Protein AF-0000000085229967 (afdb_homodimer)

Radius of gyration: 23.78 Å; Cα contacts (8 Å, |Δi|>4): 585; chains: 2; bounding box: 69×71×36 Å

Foldseek 3Di:
DDKAKEWDAAPVHRPFIKIKIWDDDPFCLQWIKIWMDSLPWIKIWIDHNVNLVVLCVVLVHDSVVLSVVVCCQRHDYQVVLPPPPPPDLWSWDKHWHADPVRQKIWMWIAGPNDTGTSDMTGIDTDPCGPVVSVVSVVVVVVVVVVVVVVVVVVVVVVVVVVVVVVVVVVD/DDKAKEWDAAPVHRPFIKIKIWDDDPFCLQWIKIWIDSLPWIKIWIDHNVNLVVLCVVLVHDSVVLSVVVCCQRHDYQVVLPPPPPPDLWSWDKHWHADPVRQKIWIWIATPNDTGTSDMTGIDTDPCGPVVSVVSVVVVVVVVVVVVVVVVVVVVVVVVVVVVVVVVVVD

Secondary structure (DSSP, 8-state):
-EEEEEEEEETTEEEEEEEEEEEESS-GGGEEEEEEE-SS-EEEEEEEHHHHHHHHHHHT--HHHHHHHHHHHHHS-HHHHHH-----S---EEEEEE-TTS-EEEEEEEETTEEEEEEEEEEEE-S-HHHHHHHHHHHHHHHHHHHHHHHHHHHHHHHHHHHHHHHHHH-/-EEEEEEEEETTEEEEEEEEEEEESS-GGGEEEEEEE-SS-EEEEEEEHHHHHHHHHHHT--HHHHHHHHHHHHHS-HHHHHH-----S---EEEEEE-TTS-EEEEEEEETTEEEEEEEEEEEE-S-HHHHHHHHHHHHHHHHHHHHHHHHHHHHHHHHHHHHHHHHHH-

pLDDT: mean 87.62, std 11.85, range [41.28, 97.62]

Solvent-accessible surface area (backbone atoms only — not comparable to full-atom values): 18176 Å² total; per-residue (Å²): 118,59,65,43,77,33,58,46,60,30,74,75,43,69,88,47,66,30,38,38,32,37,36,27,74,87,43,63,54,71,14,33,36,40,37,40,30,62,58,72,51,27,31,33,30,68,44,49,31,67,55,46,48,50,49,20,55,74,71,71,45,54,60,69,59,45,38,51,51,46,47,55,60,64,64,45,38,58,64,60,62,66,61,54,62,75,74,57,90,72,63,67,43,70,46,32,39,53,43,94,84,57,38,40,40,33,39,30,40,32,48,88,93,38,76,42,84,67,50,72,39,59,32,40,75,42,95,49,28,56,58,53,51,42,50,52,46,50,49,36,46,50,49,31,52,52,38,50,51,50,36,51,52,45,50,50,50,41,51,50,52,50,50,50,48,52,51,59,70,75,102,120,55,69,43,77,32,59,44,61,30,74,74,44,69,88,48,66,30,36,37,33,38,36,26,74,86,44,65,54,70,13,34,35,40,36,40,30,61,59,73,53,27,30,34,30,65,44,49,32,66,54,46,52,51,49,22,54,74,72,72,48,55,60,69,59,44,38,52,51,47,47,55,58,65,64,45,38,58,65,60,63,66,60,56,63,75,74,56,91,73,64,67,44,69,47,33,40,52,42,94,84,57,39,42,40,34,39,29,40,31,47,92,93,40,78,39,84,68,49,73,40,59,32,40,75,42,94,50,27,56,58,52,52,43,50,52,46,50,49,36,48,52,50,31,51,53,38,50,52,52,38,50,51,46,51,49,50,41,52,50,50,51,50,50,49,52,52,60,70,75,101

Structure (mmCIF, N/CA/C/O backbone):
data_AF-0000000085229967-model_v1
#
loop_
_entity.id
_entity.type
_entity.pdbx_description
1 polymer 'XRCC4 N-terminal domain-containing protein'
#
loop_
_atom_site.group_PDB
_atom_site.id
_atom_site.type_symbol
_atom_site.label_atom_id
_atom_site.label_alt_id
_atom_site.label_comp_id
_atom_site.label_asym_id
_atom_site.label_entity_id
_atom_site.label_seq_id
_atom_site.pdbx_PDB_ins_code
_atom_site.Cartn_x
_atom_site.Cartn_y
_atom_site.Cartn_z
_atom_site.occupancy
_atom_site.B_iso_or_equiv
_atom_site.auth_seq_id
_atom_site.auth_comp_id
_atom_site.auth_asym_id
_atom_site.auth_atom_id
_atom_site.pdbx_PDB_model_num
ATOM 1 N N . MET A 1 1 ? 1.842 6.887 17.156 1 50.72 1 MET A N 1
ATOM 2 C CA . MET A 1 1 ? 2.623 7.477 16.078 1 50.72 1 MET A CA 1
ATOM 3 C C . MET A 1 1 ? 1.947 7.246 14.734 1 50.72 1 MET A C 1
ATOM 5 O O . MET A 1 1 ? 1.63 6.109 14.375 1 50.72 1 MET A O 1
ATOM 9 N N . ASN A 1 2 ? 1.258 8.414 14.266 1 64.75 2 ASN A N 1
ATOM 10 C CA . ASN A 1 2 ? 0.534 8.359 13 1 64.75 2 ASN A CA 1
ATOM 11 C C . ASN A 1 2 ? 1.466 8.57 11.812 1 64.75 2 ASN A C 1
ATOM 13 O O . ASN A 1 2 ? 2.275 9.5 11.812 1 64.75 2 ASN A O 1
ATOM 17 N N . GLY A 1 3 ? 1.974 7.465 11.125 1 80.44 3 GLY A N 1
ATOM 18 C CA . GLY A 1 3 ? 2.863 7.609 9.977 1 80.44 3 GLY A CA 1
ATOM 19 C C . GLY A 1 3 ? 2.176 7.352 8.648 1 80.44 3 GLY A C 1
ATOM 20 O O . GLY A 1 3 ? 1.238 6.555 8.578 1 80.44 3 GLY A O 1
ATOM 21 N N . THR A 1 4 ? 2.365 8.328 7.746 1 88.44 4 THR A N 1
ATOM 22 C CA . THR A 1 4 ? 1.835 8.148 6.398 1 88.44 4 THR A CA 1
ATOM 23 C C . THR A 1 4 ? 2.965 7.926 5.398 1 88.44 4 THR A C 1
ATOM 25 O O . THR A 1 4 ? 4.066 8.453 5.566 1 88.44 4 THR A O 1
ATOM 28 N N . VAL A 1 5 ? 2.666 7.086 4.52 1 93.25 5 VAL A N 1
ATOM 29 C CA . VAL A 1 5 ? 3.607 6.848 3.43 1 93.25 5 VAL A CA 1
ATOM 30 C C . VAL A 1 5 ? 2.992 7.301 2.107 1 93.25 5 VAL A C 1
ATOM 32 O O . VAL A 1 5 ? 1.854 6.945 1.792 1 93.25 5 VAL A O 1
ATOM 35 N N . CYS A 1 6 ? 3.754 8.133 1.39 1 93.44 6 CYS A N 1
ATOM 36 C CA . CYS A 1 6 ? 3.256 8.617 0.105 1 93.44 6 CYS A CA 1
ATOM 37 C C . CYS A 1 6 ? 4.355 8.586 -0.951 1 93.44 6 CYS A C 1
ATOM 39 O O . CYS A 1 6 ? 5.539 8.688 -0.624 1 93.44 6 CYS A O 1
ATOM 41 N N . GLN A 1 7 ? 3.902 8.391 -2.145 1 93.44 7 GLN A N 1
ATOM 42 C CA . GLN A 1 7 ? 4.84 8.492 -3.256 1 93.44 7 GLN A CA 1
ATOM 43 C C . GLN A 1 7 ? 4.992 9.945 -3.713 1 93.44 7 GLN A C 1
ATOM 45 O O . GLN A 1 7 ? 4.004 10.672 -3.812 1 93.44 7 GLN A O 1
ATOM 50 N N . ILE A 1 8 ? 6.172 10.344 -3.904 1 93.06 8 ILE A N 1
ATOM 51 C CA . ILE A 1 8 ? 6.395 11.711 -4.348 1 93.06 8 ILE A CA 1
ATOM 52 C C . ILE A 1 8 ? 7.344 11.727 -5.539 1 93.06 8 ILE A C 1
ATOM 54 O O . ILE A 1 8 ? 8.047 10.742 -5.789 1 93.06 8 ILE A O 1
ATOM 58 N N . THR A 1 9 ? 7.305 12.781 -6.262 1 92.62 9 THR A N 1
ATOM 59 C CA . THR A 1 9 ? 8.227 13.016 -7.371 1 92.62 9 THR A CA 1
ATOM 60 C C . THR A 1 9 ? 9.117 14.219 -7.086 1 92.62 9 THR A C 1
ATOM 62 O O . THR A 1 9 ? 8.625 15.281 -6.707 1 92.62 9 THR A O 1
ATOM 65 N N . LEU A 1 10 ? 10.398 13.906 -7.23 1 93.94 10 LEU A N 1
ATOM 66 C CA . LEU A 1 10 ? 11.344 14.992 -7.008 1 93.94 10 LEU A CA 1
ATOM 67 C C . LEU A 1 10 ? 11.578 15.781 -8.289 1 93.94 10 LEU A C 1
ATOM 69 O O . LEU A 1 10 ? 11.695 15.203 -9.375 1 93.94 10 LEU A O 1
ATOM 73 N N . THR A 1 11 ? 11.672 17.078 -8.195 1 91.38 11 THR A N 1
ATOM 74 C CA . THR A 1 11 ? 11.961 17.922 -9.344 1 91.38 11 THR A CA 1
ATOM 75 C C . THR A 1 11 ? 13.359 17.641 -9.891 1 91.38 11 THR A C 1
ATOM 77 O O . THR A 1 11 ? 13.602 17.781 -11.094 1 91.38 11 THR A O 1
ATOM 80 N N . THR A 1 12 ? 14.266 17.234 -9.055 1 90 12 THR A N 1
ATOM 81 C CA . THR A 1 12 ? 15.656 16.984 -9.422 1 90 12 THR A CA 1
ATOM 82 C C . THR A 1 12 ? 15.797 15.617 -10.094 1 90 12 THR A C 1
ATOM 84 O O . THR A 1 12 ? 16.781 15.367 -10.797 1 90 12 THR A O 1
ATOM 87 N N . ASP A 1 13 ? 14.883 14.711 -9.875 1 90.88 13 ASP A N 1
ATOM 88 C CA . ASP A 1 13 ? 14.914 13.359 -10.43 1 90.88 13 ASP A CA 1
ATOM 89 C C . ASP A 1 13 ? 13.508 12.859 -10.742 1 90.88 13 ASP A C 1
ATOM 91 O O . ASP A 1 13 ? 13.016 11.93 -10.094 1 90.88 13 ASP A O 1
ATOM 95 N N . PRO A 1 14 ? 12.891 13.406 -11.742 1 89.69 14 PRO A N 1
ATOM 96 C CA . PRO A 1 14 ? 11.5 13.078 -12.039 1 89.69 14 PRO A CA 1
ATOM 97 C C . PRO A 1 14 ? 11.32 11.648 -12.539 1 89.69 14 PRO A C 1
ATOM 99 O O . PRO A 1 14 ? 10.203 11.125 -12.531 1 89.69 14 PRO A O 1
ATOM 102 N N . GLY A 1 15 ? 12.328 10.992 -12.883 1 88.94 15 GLY A N 1
ATOM 103 C CA . GLY A 1 15 ? 12.234 9.656 -13.461 1 88.94 15 GLY A CA 1
ATOM 104 C C . GLY A 1 15 ? 12.203 8.562 -12.414 1 88.94 15 GLY A C 1
ATOM 105 O O . GLY A 1 15 ? 11.891 7.41 -12.719 1 88.94 15 GLY A O 1
ATOM 106 N N . THR A 1 16 ? 12.562 8.938 -11.227 1 91.88 16 THR A N 1
ATOM 107 C CA . THR A 1 16 ? 12.641 7.945 -10.156 1 91.88 16 THR A CA 1
ATOM 108 C C . THR A 1 16 ? 11.602 8.234 -9.078 1 91.88 16 THR A C 1
ATOM 110 O O . THR A 1 16 ? 11.594 9.32 -8.492 1 91.88 16 THR A O 1
ATOM 113 N N . PRO A 1 17 ? 10.688 7.293 -8.883 1 93.56 17 PRO A N 1
ATOM 114 C CA . PRO A 1 17 ? 9.734 7.504 -7.785 1 93.56 17 PRO A CA 1
ATOM 115 C C . PRO A 1 17 ? 10.406 7.438 -6.41 1 93.56 17 PRO A C 1
ATOM 117 O O . PRO A 1 17 ? 11.273 6.598 -6.184 1 93.56 17 PRO A O 1
ATOM 120 N N . TYR A 1 18 ? 10.039 8.383 -5.625 1 94.81 18 TYR A N 1
ATOM 121 C CA . TYR A 1 18 ? 10.461 8.375 -4.23 1 94.81 18 TYR A CA 1
ATOM 122 C C . TYR A 1 18 ? 9.273 8.141 -3.303 1 94.81 18 TYR A C 1
ATOM 124 O O . TYR A 1 18 ? 8.133 8.422 -3.666 1 94.81 18 TYR A O 1
ATOM 132 N N . TYR A 1 19 ? 9.648 7.617 -2.172 1 95.25 19 TYR A N 1
ATOM 1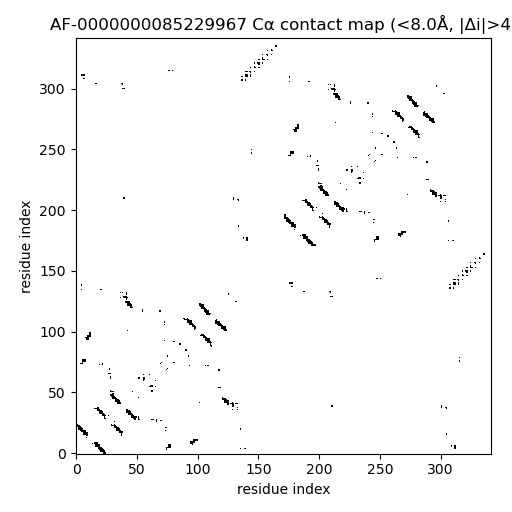33 C CA . TYR A 1 19 ? 8.625 7.348 -1.168 1 95.25 19 TYR A CA 1
ATOM 134 C C . TYR A 1 19 ? 8.953 8.055 0.144 1 95.25 19 TYR A C 1
ATOM 136 O O . TYR A 1 19 ? 10.055 7.906 0.677 1 95.25 19 TYR A O 1
ATOM 144 N N . LEU A 1 20 ? 7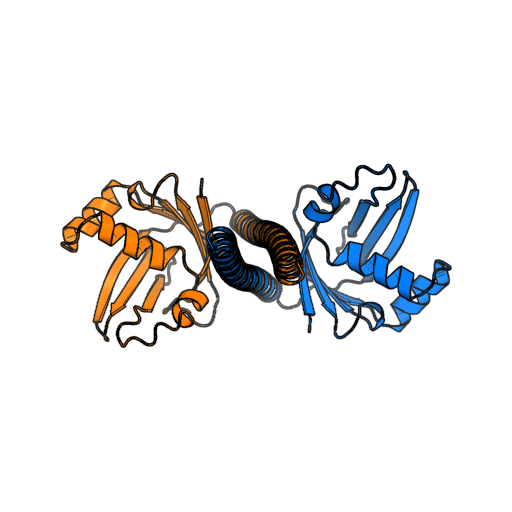.961 8.766 0.591 1 95.94 20 LEU A N 1
ATOM 145 C CA . LEU A 1 20 ? 8.148 9.602 1.772 1 95.94 20 LEU A CA 1
ATOM 146 C C . LEU A 1 20 ? 7.25 9.133 2.914 1 95.94 20 LEU A C 1
ATOM 148 O O . LEU A 1 20 ? 6.047 8.938 2.725 1 95.94 20 LEU A O 1
ATOM 152 N N . ARG A 1 21 ? 7.883 8.883 4 1 95.5 21 ARG A N 1
ATOM 153 C CA . ARG A 1 21 ? 7.145 8.586 5.223 1 95.5 21 ARG A CA 1
ATOM 154 C C . ARG A 1 21 ? 7.277 9.727 6.23 1 95.5 21 ARG A C 1
ATOM 156 O O . ARG A 1 21 ? 8.383 10.203 6.492 1 95.5 21 ARG A O 1
ATOM 163 N N . VAL A 1 22 ? 6.164 10.141 6.723 1 95.31 22 VAL A N 1
ATOM 164 C CA . VAL A 1 22 ? 6.156 11.203 7.723 1 95.31 22 VAL A CA 1
ATOM 165 C C . VAL A 1 22 ? 5.527 10.688 9.016 1 95.31 22 VAL A C 1
ATOM 167 O O . VAL A 1 22 ? 4.434 10.117 9 1 95.31 22 VAL A O 1
ATOM 170 N N . ASP A 1 23 ? 6.289 10.828 10.086 1 94.5 23 ASP A N 1
ATOM 171 C CA . ASP A 1 23 ? 5.809 10.43 11.406 1 94.5 23 ASP A CA 1
ATOM 172 C C . ASP A 1 23 ? 5.723 11.625 12.344 1 94.5 23 ASP A C 1
ATOM 174 O O . ASP A 1 23 ? 6.652 12.43 12.422 1 94.5 23 ASP A O 1
ATOM 178 N N . TRP A 1 24 ? 4.516 11.727 12.977 1 92.44 24 TRP A N 1
ATOM 179 C CA . TRP A 1 24 ? 4.336 12.773 13.977 1 92.44 24 TRP A CA 1
ATOM 180 C C . TRP A 1 24 ? 3.432 12.305 15.102 1 92.44 24 TRP A C 1
ATOM 182 O O . TRP A 1 24 ? 2.648 11.367 14.93 1 92.44 24 TRP A O 1
ATOM 192 N N . ALA A 1 25 ? 3.645 12.773 16.281 1 84.62 25 ALA A N 1
ATOM 193 C CA . ALA A 1 25 ? 2.861 12.336 17.438 1 84.62 25 ALA A CA 1
ATOM 194 C C . ALA A 1 25 ? 1.495 13.016 17.453 1 84.62 25 ALA A C 1
ATOM 196 O O . ALA A 1 25 ? 0.466 12.359 17.281 1 84.62 25 ALA A O 1
ATOM 197 N N . ALA A 1 26 ? 1.442 14.266 17.641 1 81.88 26 ALA A N 1
ATOM 198 C CA . ALA A 1 26 ? 0.174 14.984 17.734 1 81.88 26 ALA A CA 1
ATOM 199 C C . ALA A 1 26 ? -0.093 15.789 16.469 1 81.88 26 ALA A C 1
ATOM 201 O O . ALA A 1 26 ? -1.078 15.547 15.773 1 81.88 26 ALA A O 1
ATOM 202 N N . ASP A 1 27 ? 0.781 16.672 16.219 1 87.69 27 ASP A N 1
ATOM 203 C CA . ASP A 1 27 ? 0.725 17.453 14.977 1 87.69 27 ASP A CA 1
ATOM 204 C C . ASP A 1 27 ? 2.127 17.734 14.445 1 87.69 27 ASP A C 1
ATOM 206 O O . ASP A 1 27 ? 3.115 17.578 15.164 1 87.69 27 ASP A O 1
ATOM 210 N N . LEU A 1 28 ? 2.217 18.156 13.266 1 90.88 28 LEU A N 1
ATOM 211 C CA . LEU A 1 28 ? 3.498 18.422 12.617 1 90.88 28 LEU A CA 1
ATOM 212 C C . LEU A 1 28 ? 4.211 19.594 13.297 1 90.88 28 LEU A C 1
ATOM 214 O O . LEU A 1 28 ? 5.434 19.719 13.195 1 90.88 28 LEU A O 1
ATOM 218 N N . GLY A 1 29 ? 3.432 20.406 13.93 1 91.38 29 GLY A N 1
ATOM 219 C CA . GLY A 1 29 ? 4.008 21.562 14.609 1 91.38 29 GLY A CA 1
ATOM 220 C C . GLY A 1 29 ? 4.883 21.172 15.789 1 91.38 29 GLY A C 1
ATOM 221 O O . GLY A 1 29 ? 5.762 21.938 16.188 1 91.38 29 GLY A O 1
ATOM 222 N N . ALA A 1 30 ? 4.605 20.062 16.344 1 92.06 30 ALA A N 1
ATOM 223 C CA . ALA A 1 30 ? 5.375 19.578 17.484 1 92.06 30 ALA A CA 1
ATOM 224 C C . ALA A 1 30 ? 6.656 18.891 17.031 1 92.06 30 ALA A C 1
ATOM 226 O O . ALA A 1 30 ? 7.441 18.406 17.859 1 92.06 30 ALA A O 1
ATOM 227 N N . GLY A 1 31 ? 6.824 18.875 15.789 1 93.75 31 GLY A N 1
ATOM 228 C CA . GLY A 1 31 ? 7.965 18.172 15.227 1 93.75 31 GLY A CA 1
ATOM 229 C C . GLY A 1 31 ? 7.574 16.891 14.508 1 93.75 31 GLY A C 1
ATOM 230 O O . GLY A 1 31 ? 6.512 16.328 14.773 1 93.75 31 GLY A O 1
ATOM 231 N N . PHE A 1 32 ? 8.406 16.5 13.656 1 95.12 32 PHE A N 1
ATOM 232 C CA . PHE A 1 32 ? 8.117 15.289 12.898 1 95.12 32 PHE A CA 1
ATOM 233 C C . PHE A 1 32 ? 9.391 14.695 12.32 1 95.12 32 PHE A C 1
ATOM 235 O O . PHE A 1 32 ? 10.43 15.352 12.297 1 95.12 32 PHE A O 1
ATOM 242 N N . THR A 1 33 ? 9.297 13.469 12.008 1 95.38 33 THR A N 1
ATOM 243 C CA . THR A 1 33 ? 10.398 12.781 11.359 1 95.38 33 THR A CA 1
ATOM 244 C C . THR A 1 33 ? 10.016 12.367 9.938 1 95.38 33 THR A C 1
ATOM 246 O O . THR A 1 33 ? 8.844 12.109 9.656 1 95.38 33 THR A O 1
ATOM 249 N N . LEU A 1 34 ? 11.023 12.391 9.109 1 95.69 34 LEU A N 1
ATOM 250 C CA . LEU A 1 34 ? 10.828 12.023 7.711 1 95.69 34 LEU A CA 1
ATOM 251 C C . LEU A 1 34 ? 11.734 10.859 7.324 1 95.69 34 LEU A C 1
ATOM 253 O O . LEU A 1 34 ? 12.875 10.781 7.781 1 95.69 34 LEU A O 1
ATOM 257 N N . ALA A 1 35 ? 11.211 9.984 6.609 1 96.44 35 ALA A N 1
ATOM 258 C CA . ALA A 1 35 ? 11.992 8.938 5.945 1 96.44 35 ALA A CA 1
ATOM 259 C C . ALA A 1 35 ? 11.758 8.953 4.438 1 96.44 35 ALA A C 1
ATOM 261 O O . ALA A 1 35 ? 10.617 8.977 3.982 1 96.44 35 ALA A O 1
ATOM 262 N N . LEU A 1 36 ? 12.836 9.031 3.689 1 96.38 36 LEU A N 1
ATOM 263 C CA . LEU A 1 36 ? 12.781 9.07 2.232 1 96.38 36 LEU A CA 1
ATOM 264 C C . LEU A 1 36 ? 13.562 7.91 1.625 1 96.38 36 LEU A C 1
ATOM 266 O O . LEU A 1 36 ? 14.664 7.59 2.078 1 96.38 36 LEU A O 1
ATOM 270 N N . THR A 1 37 ? 12.93 7.254 0.678 1 95.56 37 THR A N 1
ATOM 271 C CA . THR A 1 37 ? 13.633 6.152 0.019 1 95.56 37 THR A CA 1
ATOM 272 C C . THR A 1 37 ? 13.312 6.129 -1.474 1 95.56 37 THR A C 1
ATOM 274 O O . THR A 1 37 ? 12.211 6.5 -1.885 1 95.56 37 THR A O 1
ATOM 277 N N . ASP A 1 38 ? 14.266 5.77 -2.266 1 93.31 38 ASP A N 1
ATOM 278 C CA . ASP A 1 38 ? 14.055 5.559 -3.693 1 93.31 38 ASP A CA 1
ATOM 279 C C . ASP A 1 38 ? 13.898 4.074 -4.012 1 93.31 38 ASP A C 1
ATOM 281 O O . ASP A 1 38 ? 13.875 3.684 -5.184 1 93.31 38 ASP A O 1
ATOM 285 N N . GLY A 1 39 ? 13.852 3.293 -3.006 1 89.62 39 GLY A N 1
ATOM 286 C CA . GLY A 1 39 ? 13.75 1.853 -3.18 1 89.62 39 GLY A CA 1
ATOM 287 C C . GLY A 1 39 ? 15.055 1.13 -2.906 1 89.62 39 GLY A C 1
ATOM 288 O O . GLY A 1 39 ? 15.062 -0.072 -2.631 1 89.62 39 GLY A O 1
ATOM 289 N N . SER A 1 40 ? 16.141 1.748 -3.059 1 89.5 40 SER A N 1
ATOM 290 C CA . SER A 1 40 ? 17.453 1.172 -2.84 1 89.5 40 SER A CA 1
ATOM 291 C C . SER A 1 40 ? 18.156 1.813 -1.643 1 89.5 40 SER A C 1
ATOM 293 O O . SER A 1 40 ? 18.688 1.113 -0.777 1 89.5 40 SER A O 1
ATOM 295 N N . SER A 1 41 ? 18.141 3.1 -1.662 1 93.56 41 SER A N 1
ATOM 296 C CA . SER A 1 41 ? 18.688 3.873 -0.559 1 93.56 41 SER A CA 1
ATOM 297 C C . SER A 1 41 ? 17.594 4.566 0.244 1 93.56 41 SER A C 1
ATOM 299 O O . SER A 1 41 ? 16.453 4.664 -0.211 1 93.56 41 SER A O 1
ATOM 301 N N . ALA A 1 42 ? 18 4.844 1.482 1 95.62 42 ALA A N 1
ATOM 302 C CA . ALA A 1 42 ? 17.031 5.512 2.35 1 95.62 42 ALA A CA 1
ATOM 303 C C . ALA A 1 42 ? 17.703 6.574 3.211 1 95.62 42 ALA A C 1
ATOM 305 O O . ALA A 1 42 ? 18.875 6.434 3.576 1 95.62 42 ALA A O 1
ATOM 306 N N . TRP A 1 43 ? 16.969 7.602 3.424 1 97.25 43 TRP A N 1
ATOM 307 C CA . TRP A 1 43 ? 17.453 8.719 4.23 1 97.25 43 TRP A CA 1
ATOM 308 C C . TRP A 1 43 ? 16.438 9.102 5.297 1 97.25 43 TRP A C 1
ATOM 310 O O . TRP A 1 43 ? 15.227 8.922 5.105 1 97.25 43 TRP A O 1
ATOM 320 N N . ILE A 1 44 ? 16.984 9.555 6.379 1 97.56 44 ILE A N 1
ATOM 321 C CA . ILE A 1 44 ? 16.094 9.938 7.477 1 97.56 44 ILE A CA 1
ATOM 322 C C . ILE A 1 44 ? 16.453 11.344 7.957 1 97.56 44 ILE A C 1
ATOM 324 O O . ILE A 1 44 ? 17.609 11.758 7.883 1 97.56 44 ILE A O 1
ATOM 328 N N . GLY A 1 45 ? 15.453 12.008 8.398 1 97.06 45 GLY A N 1
ATOM 329 C CA . GLY A 1 45 ? 15.625 13.336 8.961 1 97.06 45 GLY A CA 1
ATOM 330 C C . GLY A 1 45 ? 14.57 13.688 9.992 1 97.06 45 GLY A C 1
ATOM 331 O O . GLY A 1 45 ? 13.547 13.008 10.094 1 97.06 45 GLY A O 1
ATOM 332 N N . GLU A 1 46 ? 14.93 14.648 10.75 1 95.75 46 GLU A N 1
ATOM 333 C CA . GLU A 1 46 ? 14.016 15.094 11.789 1 95.75 46 GLU A CA 1
ATOM 334 C C . GLU A 1 46 ? 13.891 16.609 11.805 1 95.75 46 GLU A C 1
ATOM 336 O O . GLU A 1 46 ? 14.867 17.328 11.57 1 95.75 46 GLU A O 1
ATOM 341 N N . VAL A 1 47 ? 12.719 17.062 12.023 1 95.44 47 VAL A N 1
ATOM 342 C CA . VAL A 1 47 ? 12.43 18.484 12.18 1 95.44 47 VAL A CA 1
ATOM 343 C C . VAL A 1 47 ? 11.852 18.75 13.57 1 95.44 47 VAL A C 1
ATOM 345 O O . VAL A 1 47 ? 10.844 18.156 13.953 1 95.44 47 VAL A O 1
ATOM 348 N N . SER A 1 48 ? 12.477 19.625 14.25 1 94.5 48 SER A N 1
ATOM 349 C CA . SER A 1 48 ? 12.039 19.906 15.617 1 94.5 48 SER A CA 1
ATOM 350 C C . SER A 1 48 ? 10.93 20.953 15.633 1 94.5 48 SER A C 1
ATOM 352 O O . SER A 1 48 ? 10.719 21.656 14.641 1 94.5 48 SER A O 1
ATOM 354 N N . GLU A 1 49 ? 10.266 21.062 16.797 1 93.38 49 GLU A N 1
ATOM 355 C CA . GLU A 1 49 ? 9.242 22.078 16.984 1 93.38 49 GLU A CA 1
ATOM 356 C C . GLU A 1 49 ? 9.82 23.484 16.797 1 93.38 49 GLU A C 1
ATOM 358 O O . GLU A 1 49 ? 9.172 24.344 16.203 1 93.38 49 GLU A O 1
ATOM 363 N N . ASP A 1 50 ? 11.047 23.656 17.344 1 94.25 50 ASP A N 1
ATOM 364 C CA . ASP A 1 50 ? 11.703 24.953 17.234 1 94.25 50 ASP A CA 1
ATOM 365 C C . ASP A 1 50 ? 11.914 25.328 15.773 1 94.25 50 ASP A C 1
ATOM 367 O O . ASP A 1 50 ? 11.742 26.5 15.398 1 94.25 50 ASP A O 1
ATOM 371 N N . GLU A 1 51 ? 12.312 24.406 15.039 1 91.56 51 GLU A N 1
ATOM 372 C CA . GLU A 1 51 ? 12.539 24.656 13.617 1 91.56 51 GLU A CA 1
ATOM 373 C C . GLU A 1 51 ? 11.242 25.016 12.898 1 91.56 51 GLU A C 1
ATOM 375 O O . GLU A 1 51 ? 11.219 25.938 12.078 1 91.56 51 GLU A O 1
ATOM 380 N N . VAL A 1 52 ? 10.164 24.312 13.219 1 92.94 52 VAL A N 1
ATOM 381 C CA . VAL A 1 52 ? 8.867 24.594 12.625 1 92.94 52 VAL A CA 1
ATOM 382 C C . VAL A 1 52 ? 8.422 26 12.984 1 92.94 52 VAL A C 1
ATOM 384 O O . VAL A 1 52 ? 7.965 26.766 12.125 1 92.94 52 VAL A O 1
ATOM 387 N N . THR A 1 53 ? 8.602 26.391 14.227 1 91.56 53 THR A N 1
ATOM 388 C CA . THR A 1 53 ? 8.203 27.703 14.703 1 91.56 53 THR A CA 1
ATOM 389 C C . THR A 1 53 ? 9.031 28.797 14.039 1 91.56 53 THR A C 1
ATOM 391 O O . THR A 1 53 ? 8.492 29.828 13.641 1 91.56 53 THR A O 1
ATOM 394 N N . ARG A 1 54 ? 10.297 28.609 13.969 1 92.56 54 ARG A N 1
ATOM 395 C CA . ARG A 1 54 ? 11.195 29.578 13.344 1 92.56 54 ARG A CA 1
ATOM 396 C C . ARG A 1 54 ? 10.828 29.797 11.883 1 92.56 54 ARG A C 1
ATOM 398 O O . ARG A 1 54 ? 10.781 30.938 11.414 1 92.56 54 ARG A O 1
ATOM 405 N N . GLU A 1 55 ? 10.594 28.625 11.156 1 90.62 55 GLU A N 1
ATOM 406 C CA . GLU A 1 55 ? 10.242 28.734 9.742 1 90.62 55 GLU A CA 1
ATOM 407 C C . GLU A 1 55 ? 8.914 29.469 9.555 1 90.62 55 GLU A C 1
ATOM 409 O O . GLU A 1 55 ? 8.789 30.297 8.648 1 90.62 55 GLU A O 1
ATOM 414 N N . ALA A 1 56 ? 7.934 29.172 10.352 1 92.5 56 ALA A N 1
ATOM 415 C CA . ALA A 1 56 ? 6.656 29.875 10.305 1 92.5 56 ALA A CA 1
ATOM 416 C C . ALA A 1 56 ? 6.836 31.375 10.547 1 92.5 56 ALA A C 1
ATOM 418 O O . ALA A 1 56 ? 6.258 32.188 9.836 1 92.5 56 ALA A O 1
ATOM 419 N N . THR A 1 57 ? 7.625 31.766 11.555 1 93.19 57 THR A N 1
ATOM 420 C CA . THR A 1 57 ? 7.895 33.156 11.891 1 93.19 57 THR A CA 1
ATOM 421 C C . THR A 1 57 ? 8.602 33.875 10.742 1 93.19 57 THR A C 1
ATOM 423 O O . THR A 1 57 ? 8.25 35 10.391 1 93.19 57 THR A O 1
ATOM 426 N N . ASP A 1 58 ? 9.562 33.219 10.203 1 91.25 58 ASP A N 1
ATOM 427 C CA . ASP A 1 58 ? 10.328 33.812 9.086 1 91.25 58 ASP A CA 1
ATOM 428 C C . ASP A 1 58 ? 9.422 34.094 7.895 1 91.25 58 ASP A C 1
ATOM 430 O O . ASP A 1 58 ? 9.641 35.031 7.156 1 91.25 58 ASP A O 1
ATOM 434 N N . MET A 1 59 ? 8.398 33.25 7.668 1 89.44 59 MET A N 1
ATOM 435 C CA . MET A 1 59 ? 7.477 33.375 6.547 1 89.44 59 MET A CA 1
ATOM 436 C C . MET A 1 59 ? 6.379 34.406 6.867 1 89.44 59 MET A C 1
ATOM 438 O O . MET A 1 59 ? 5.656 34.844 5.973 1 89.44 59 MET A O 1
ATOM 442 N N . GLY A 1 60 ? 6.191 34.781 8.125 1 91.19 60 GLY A N 1
ATOM 443 C CA . GLY A 1 60 ? 5.207 35.75 8.555 1 91.19 60 GLY A CA 1
ATOM 444 C C . GLY A 1 60 ? 3.799 35.188 8.625 1 91.19 60 GLY A C 1
ATOM 445 O O . GLY A 1 60 ? 2.826 35.906 8.367 1 91.19 60 GLY A O 1
ATOM 446 N N . VAL A 1 61 ? 3.746 33.875 8.805 1 90.75 61 VAL A N 1
ATOM 447 C CA . VAL A 1 61 ? 2.436 33.25 8.898 1 90.75 61 VAL A CA 1
ATOM 448 C C . VAL A 1 61 ? 2.264 32.625 10.281 1 90.75 61 VAL A C 1
ATOM 450 O O . VAL A 1 61 ? 3.242 32.406 11.008 1 90.75 61 VAL A O 1
ATOM 453 N N . THR A 1 62 ? 0.934 32.406 10.586 1 93.25 62 THR A N 1
ATOM 454 C CA . THR A 1 62 ? 0.681 31.766 11.867 1 93.25 62 THR A CA 1
ATOM 455 C C . THR A 1 62 ? 1.153 30.312 11.852 1 93.25 62 THR A C 1
ATOM 457 O O . THR A 1 62 ? 1.167 29.672 10.797 1 93.25 62 THR A O 1
ATOM 460 N N . ARG A 1 63 ? 1.507 29.844 12.961 1 91.69 63 ARG A N 1
ATOM 461 C CA . ARG A 1 63 ? 1.941 28.453 13.094 1 91.69 63 ARG A CA 1
ATOM 462 C C . ARG A 1 63 ? 0.87 27.5 12.594 1 91.69 63 ARG A C 1
ATOM 464 O O . ARG A 1 63 ? 1.18 26.5 11.93 1 91.69 63 ARG A O 1
ATOM 471 N N . GLU A 1 64 ? -0.295 27.703 12.961 1 91.81 64 GLU A N 1
ATOM 472 C CA . GLU A 1 64 ? -1.414 26.859 12.578 1 91.81 64 GLU A CA 1
ATOM 473 C C . GLU A 1 64 ? -1.543 26.766 11.055 1 91.81 64 GLU A C 1
ATOM 475 O O . GLU A 1 64 ? -1.75 25.688 10.508 1 91.81 64 GLU A O 1
ATOM 480 N N . ARG A 1 65 ? -1.466 27.828 10.438 1 91.81 65 ARG A N 1
ATOM 481 C CA . ARG A 1 65 ? -1.558 27.891 8.984 1 91.81 65 ARG A CA 1
ATOM 482 C C . ARG A 1 65 ? -0.385 27.156 8.336 1 91.81 65 ARG A C 1
ATOM 484 O O . ARG A 1 65 ? -0.565 26.422 7.363 1 91.81 65 ARG A O 1
ATOM 491 N N . TYR A 1 66 ? 0.773 27.438 8.867 1 93.81 66 TYR A N 1
ATOM 492 C CA . TYR A 1 66 ? 1.978 26.781 8.352 1 93.81 66 TYR A CA 1
ATOM 493 C C . TYR A 1 66 ? 1.878 25.266 8.469 1 93.81 66 TYR A C 1
ATOM 495 O O . TYR A 1 66 ? 2.164 24.547 7.516 1 93.81 66 TYR A O 1
ATOM 503 N N . VAL A 1 67 ? 1.481 24.812 9.664 1 93.19 67 VAL A N 1
ATOM 504 C CA . VAL A 1 67 ? 1.332 23.391 9.914 1 93.19 67 VAL A CA 1
ATOM 505 C C . VAL A 1 67 ? 0.301 22.797 8.953 1 93.19 67 VAL A C 1
ATOM 507 O O . VAL A 1 67 ? 0.463 21.672 8.477 1 93.19 67 VAL A O 1
ATOM 510 N N . GLY A 1 68 ? -0.733 23.5 8.695 1 90 68 GLY A N 1
ATOM 511 C CA . GLY A 1 68 ? -1.711 23.078 7.707 1 90 68 GLY A CA 1
ATOM 512 C C . GLY A 1 68 ? -1.114 22.875 6.328 1 90 68 GLY A C 1
ATOM 513 O O . GLY A 1 68 ? -1.422 21.891 5.656 1 90 68 GLY A O 1
ATOM 514 N N . ASP A 1 69 ? -0.24 23.781 5.941 1 90 69 ASP A N 1
ATOM 515 C CA . ASP A 1 69 ? 0.441 23.672 4.656 1 90 69 ASP A CA 1
ATOM 516 C C . ASP A 1 69 ? 1.363 22.453 4.625 1 90 69 ASP A C 1
ATOM 518 O O . ASP A 1 69 ? 1.438 21.75 3.617 1 90 69 ASP A O 1
ATOM 522 N N . LEU A 1 70 ? 2.018 22.281 5.746 1 92.12 70 LEU A N 1
ATOM 523 C CA . LEU A 1 70 ? 2.924 21.141 5.848 1 92.12 70 LEU A CA 1
ATOM 524 C C . LEU A 1 70 ? 2.158 19.828 5.719 1 92.12 70 LEU A C 1
ATOM 526 O O . LEU A 1 70 ? 2.611 18.906 5.039 1 92.12 70 LEU A O 1
ATOM 530 N N . LEU A 1 71 ? 1.071 19.797 6.387 1 90.38 71 LEU A N 1
ATOM 531 C CA . LEU A 1 71 ? 0.242 18.594 6.348 1 90.38 71 LEU A CA 1
ATOM 532 C C . LEU A 1 71 ? -0.21 18.297 4.922 1 90.38 71 LEU A C 1
ATOM 534 O O . LEU A 1 71 ? -0.128 17.156 4.469 1 90.38 71 LEU A O 1
ATOM 538 N N . GLU A 1 72 ? -0.575 19.234 4.211 1 88.25 72 GLU A N 1
ATOM 539 C CA . GLU A 1 72 ? -1.031 19.062 2.836 1 88.25 72 GLU A CA 1
ATOM 540 C C . GLU A 1 72 ? 0.118 18.656 1.92 1 88.25 72 GLU A C 1
ATOM 542 O O . GLU A 1 72 ? -0.058 17.812 1.033 1 88.25 72 GLU A O 1
ATOM 547 N N . ALA A 1 73 ? 1.221 19.203 2.162 1 89.81 73 ALA A N 1
ATOM 548 C CA . ALA A 1 73 ? 2.377 18.984 1.299 1 89.81 73 ALA A CA 1
ATOM 549 C C . ALA A 1 73 ? 2.986 17.609 1.554 1 89.81 73 ALA A C 1
ATOM 551 O O . ALA A 1 73 ? 3.311 16.875 0.612 1 89.81 73 ALA A O 1
ATOM 552 N N . LEU A 1 74 ? 3.064 17.188 2.848 1 91.88 74 LEU A N 1
ATOM 553 C CA . LEU A 1 74 ? 3.91 16.062 3.209 1 91.88 74 LEU A CA 1
ATOM 554 C C . LEU A 1 74 ? 3.076 14.797 3.404 1 91.88 74 LEU A C 1
ATOM 556 O O . LEU A 1 74 ? 3.602 13.688 3.344 1 91.88 74 LEU A O 1
ATOM 560 N N . THR A 1 75 ? 1.817 14.891 3.596 1 88.5 75 THR A N 1
ATOM 561 C CA . THR A 1 75 ? 1.057 13.711 3.984 1 88.5 75 THR A CA 1
ATOM 562 C C . THR A 1 75 ? 0.034 13.344 2.912 1 88.5 75 THR A C 1
ATOM 564 O O . THR A 1 75 ? -0.562 12.266 2.953 1 88.5 75 THR A O 1
ATOM 567 N N . LYS A 1 76 ? -0.19 14.211 2.018 1 83.69 76 LYS A N 1
ATOM 568 C CA . LYS A 1 76 ? -1.161 13.906 0.971 1 83.69 76 LYS A CA 1
ATOM 569 C C . LYS A 1 76 ? -0.467 13.445 -0.307 1 83.69 76 LYS A C 1
ATOM 571 O O . LYS A 1 76 ? 0.596 13.961 -0.663 1 83.69 76 LYS A O 1
ATOM 576 N N . SER A 1 77 ? -1.041 12.461 -0.909 1 78.38 77 SER A N 1
ATOM 577 C CA . SER A 1 77 ? -0.476 11.93 -2.145 1 78.38 77 SER A CA 1
ATOM 578 C C . SER A 1 77 ? -0.591 12.938 -3.283 1 78.38 77 SER A C 1
ATOM 580 O O . SER A 1 77 ? -1.504 13.766 -3.297 1 78.38 77 SER A O 1
ATOM 582 N N . GLU A 1 78 ? 0.358 12.773 -4.211 1 71.94 78 GLU A N 1
ATOM 583 C CA . GLU A 1 78 ? 0.366 13.633 -5.391 1 71.94 78 GLU A CA 1
ATOM 584 C C . GLU A 1 78 ? -0.925 13.484 -6.191 1 71.94 78 GLU A C 1
ATOM 586 O O . GLU A 1 78 ? -1.438 14.469 -6.734 1 71.94 78 GLU A O 1
ATOM 591 N N . GLU A 1 79 ? -1.397 12.289 -6.234 1 68.69 79 GLU A N 1
ATOM 592 C CA . GLU A 1 79 ? -2.617 12 -6.98 1 68.69 79 GLU A CA 1
ATOM 593 C C . GLU A 1 79 ? -3.822 12.703 -6.363 1 68.69 79 GLU A C 1
ATOM 595 O O . GLU A 1 79 ? -4.68 13.227 -7.078 1 68.69 79 GLU A O 1
ATOM 600 N N . ARG A 1 80 ? -3.898 12.664 -5.125 1 66.94 80 ARG A N 1
ATOM 601 C CA . ARG A 1 80 ? -5 13.32 -4.426 1 66.94 80 ARG A CA 1
ATOM 602 C C . ARG A 1 80 ? -4.887 14.844 -4.539 1 66.94 80 ARG A C 1
ATOM 604 O O . ARG A 1 80 ? -5.902 15.539 -4.547 1 66.94 80 ARG A O 1
ATOM 611 N N . ARG A 1 81 ? -3.656 15.203 -4.648 1 62.56 81 ARG A N 1
ATOM 612 C CA . ARG A 1 81 ? -3.443 16.641 -4.781 1 62.56 81 ARG A CA 1
ATOM 613 C C . ARG A 1 81 ? -3.928 17.141 -6.137 1 62.56 81 ARG A C 1
ATOM 615 O O . ARG A 1 81 ? -4.453 18.25 -6.242 1 62.56 81 ARG A O 1
ATOM 622 N N . ARG A 1 82 ? -3.869 16.219 -7.258 1 61.97 82 ARG A N 1
ATOM 623 C CA . ARG A 1 82 ? -4.277 16.594 -8.609 1 61.97 82 ARG A CA 1
ATOM 624 C C . ARG A 1 82 ? -5.781 16.422 -8.797 1 61.97 82 ARG A C 1
ATOM 626 O O . ARG A 1 82 ? -6.414 17.156 -9.547 1 61.97 82 ARG A O 1
ATOM 633 N N . GLY A 1 83 ? -6.41 15.328 -8.445 1 55.91 83 GLY A N 1
ATOM 634 C CA . GLY A 1 83 ? -7.797 14.961 -8.68 1 55.91 83 GLY A CA 1
ATOM 635 C C . GLY A 1 83 ? -8.773 15.734 -7.809 1 55.91 83 GLY A C 1
ATOM 636 O O . GLY A 1 83 ? -9.984 15.617 -7.977 1 55.91 83 GLY A O 1
ATOM 637 N N . GLY A 1 84 ? -8.523 16.078 -6.684 1 50.16 84 GLY A N 1
ATOM 638 C CA . GLY A 1 84 ? -9.539 16.891 -6.059 1 50.16 84 GLY A CA 1
ATOM 639 C C . GLY A 1 84 ? -9.992 18.047 -6.93 1 50.16 84 GLY A C 1
ATOM 640 O O . GLY A 1 84 ? -9.188 18.891 -7.324 1 50.16 84 GLY A O 1
ATOM 641 N N . GLY A 1 85 ? -10.938 17.75 -7.867 1 42.19 85 GLY A N 1
ATOM 642 C CA . GLY A 1 85 ? -11.617 18.719 -8.703 1 42.19 85 GLY A CA 1
ATOM 643 C C . GLY A 1 85 ? -11.773 20.078 -8.031 1 42.19 85 GLY A C 1
ATOM 644 O O . GLY A 1 85 ? -12.695 20.828 -8.359 1 42.19 85 GLY A O 1
ATOM 645 N N . ARG A 1 86 ? -11.688 20.5 -6.844 1 42.69 86 ARG A N 1
ATOM 646 C CA . ARG A 1 86 ? -12.023 21.906 -6.992 1 42.69 86 ARG A CA 1
ATOM 647 C C . ARG A 1 86 ? -11.242 22.531 -8.141 1 42.69 86 ARG A C 1
ATOM 649 O O . ARG A 1 86 ? -10.008 22.516 -8.156 1 42.69 86 ARG A O 1
ATOM 656 N N . ARG A 1 87 ? -11.594 22.438 -9.516 1 41.28 87 ARG A N 1
ATOM 657 C CA . ARG A 1 87 ? -11.32 23.328 -10.641 1 41.28 87 ARG A CA 1
ATOM 658 C C . ARG A 1 87 ? -10.781 24.672 -10.148 1 41.28 87 ARG A C 1
ATOM 660 O O . ARG A 1 87 ? -10.719 25.641 -10.914 1 41.28 87 ARG A O 1
ATOM 667 N N . GLY A 1 88 ? -11.062 25.141 -8.969 1 43.09 88 GLY A N 1
ATOM 668 C CA . GLY A 1 88 ? -10.789 26.562 -9.008 1 43.09 88 GLY A CA 1
ATOM 669 C C . GLY A 1 88 ? -9.336 26.891 -9.289 1 43.09 88 GLY A C 1
ATOM 670 O O . GLY A 1 88 ? -8.469 26.031 -9.172 1 43.09 88 GLY A O 1
ATOM 671 N N . ASP A 1 89 ? -8.992 27.875 -10.117 1 48.88 89 ASP A N 1
ATOM 672 C CA . ASP A 1 89 ? -7.816 28.672 -10.484 1 48.88 89 ASP A CA 1
ATOM 673 C C . ASP A 1 89 ? -6.707 28.516 -9.445 1 48.88 89 ASP A C 1
ATOM 675 O O . ASP A 1 89 ? -5.566 28.922 -9.688 1 48.88 89 ASP A O 1
ATOM 679 N N . ASP A 1 90 ? -6.996 28.156 -8.148 1 52.97 90 ASP A N 1
ATOM 680 C CA . ASP A 1 90 ? -6.016 28.281 -7.078 1 52.97 90 ASP A CA 1
ATOM 681 C C . ASP A 1 90 ? -5.434 26.922 -6.703 1 52.97 90 ASP A C 1
ATOM 683 O O . ASP A 1 90 ? -5.234 26.625 -5.523 1 52.97 90 ASP A O 1
ATOM 687 N N . GLU A 1 91 ? -5.273 26 -7.543 1 57.34 91 GLU A N 1
ATOM 688 C CA . GLU A 1 91 ? -4.723 24.688 -7.215 1 57.34 91 GLU A CA 1
ATOM 689 C C . GLU A 1 91 ? -3.283 24.797 -6.727 1 57.34 91 GLU A C 1
ATOM 691 O O . GLU A 1 91 ? -2.408 25.266 -7.453 1 57.34 91 GLU A O 1
ATOM 696 N N . GLU A 1 92 ? -3.045 24.734 -5.445 1 64.38 92 GLU A N 1
ATOM 697 C CA . GLU A 1 92 ? -1.71 24.734 -4.852 1 64.38 92 GLU A CA 1
ATOM 698 C C . GLU A 1 92 ? -0.981 23.422 -5.137 1 64.38 92 GLU A C 1
ATOM 700 O O . GLU A 1 92 ? -1.544 22.344 -4.957 1 64.38 92 GLU A O 1
ATOM 705 N N . VAL A 1 93 ? 0.107 23.625 -5.984 1 81.06 93 VAL A N 1
ATOM 706 C CA . VAL A 1 93 ? 0.956 22.484 -6.328 1 81.06 93 VAL A CA 1
ATOM 707 C C . VAL A 1 93 ? 2.184 22.469 -5.418 1 81.06 93 VAL A C 1
ATOM 709 O O . VAL A 1 93 ? 2.75 23.516 -5.105 1 81.06 93 VAL A O 1
ATOM 712 N N . TYR A 1 94 ? 2.451 21.281 -4.852 1 88.06 94 TYR A N 1
ATOM 713 C CA . TYR A 1 94 ? 3.627 21.141 -4.004 1 88.06 94 TYR A CA 1
ATOM 714 C C . TYR A 1 94 ? 4.777 20.5 -4.77 1 88.06 94 TYR A C 1
ATOM 716 O O . TYR A 1 94 ? 4.559 19.594 -5.582 1 88.06 94 TYR A O 1
ATOM 724 N N . ALA A 1 95 ? 5.949 21.078 -4.578 1 91.31 95 ALA A N 1
ATOM 725 C CA . ALA A 1 95 ? 7.148 20.578 -5.242 1 91.31 95 ALA A CA 1
ATOM 726 C C . ALA A 1 95 ? 8.211 20.172 -4.227 1 91.31 95 ALA A C 1
ATOM 728 O O . ALA A 1 95 ? 8.375 20.828 -3.199 1 91.31 95 ALA A O 1
ATOM 729 N N . PHE A 1 96 ? 8.938 19.188 -4.582 1 95.06 96 PHE A N 1
ATOM 730 C CA . PHE A 1 96 ? 9.969 18.656 -3.699 1 95.06 96 PHE A CA 1
ATOM 731 C C . PHE A 1 96 ? 11.32 18.641 -4.395 1 95.06 96 PHE A C 1
ATOM 733 O O . PHE A 1 96 ? 11.414 18.328 -5.582 1 95.06 96 PHE A O 1
ATOM 740 N N . HIS A 1 97 ? 12.297 19.016 -3.621 1 95.06 97 HIS A N 1
ATOM 741 C CA . HIS A 1 97 ? 13.664 19.062 -4.133 1 95.06 97 HIS A CA 1
ATOM 742 C C . HIS A 1 97 ? 14.633 18.344 -3.203 1 95.06 97 HIS A C 1
ATOM 744 O O . HIS A 1 97 ? 14.539 18.484 -1.98 1 95.06 97 HIS A O 1
ATOM 750 N N . LEU A 1 98 ? 15.484 17.578 -3.814 1 95.56 98 LEU A N 1
ATOM 751 C CA . LEU A 1 98 ? 16.547 16.875 -3.086 1 95.56 98 LEU A CA 1
ATOM 752 C C . LEU A 1 98 ? 17.906 17.172 -3.705 1 95.56 98 LEU A C 1
ATOM 754 O O . LEU A 1 98 ? 18.078 17.062 -4.922 1 95.56 98 LEU A O 1
ATOM 758 N N . THR A 1 99 ? 18.797 17.562 -2.848 1 94.38 99 THR A N 1
ATOM 759 C CA . THR A 1 99 ? 20.141 17.875 -3.348 1 94.38 99 THR A CA 1
ATOM 760 C C . THR A 1 99 ? 20.812 16.625 -3.9 1 94.38 99 THR A C 1
ATOM 762 O O . THR A 1 99 ? 20.516 15.508 -3.469 1 94.38 99 THR A O 1
ATOM 765 N N . PRO A 1 100 ? 21.672 16.766 -4.832 1 90 100 PRO A N 1
ATOM 766 C CA . PRO A 1 100 ? 22.359 15.617 -5.43 1 90 100 PRO A CA 1
ATOM 767 C C . PRO A 1 100 ? 23.078 14.766 -4.395 1 90 100 PRO A C 1
ATOM 769 O O . PRO A 1 100 ? 23.266 13.555 -4.598 1 90 100 PRO A O 1
ATOM 772 N N . ASP A 1 101 ? 23.547 15.375 -3.324 1 91.19 101 ASP A N 1
ATOM 773 C CA . ASP A 1 101 ? 24.234 14.641 -2.27 1 91.19 101 ASP A CA 1
ATOM 774 C C . ASP A 1 101 ? 23.234 13.984 -1.317 1 91.19 101 ASP A C 1
ATOM 776 O O . ASP A 1 101 ? 23.625 13.266 -0.396 1 91.19 101 ASP A O 1
ATOM 780 N N . HIS A 1 102 ? 22 14.25 -1.533 1 90.19 102 HIS A N 1
ATOM 781 C CA . HIS A 1 102 ? 20.891 13.656 -0.794 1 90.19 102 HIS A CA 1
ATOM 782 C C . HIS A 1 102 ? 20.938 14.062 0.676 1 90.19 102 HIS A C 1
ATOM 784 O O . HIS A 1 102 ? 20.422 13.336 1.537 1 90.19 102 HIS A O 1
ATOM 790 N N . CYS A 1 103 ? 21.469 15.297 0.939 1 93.44 103 CYS A N 1
ATOM 791 C CA . CYS A 1 103 ? 21.609 15.727 2.328 1 93.44 103 CYS A CA 1
ATOM 792 C C . CYS A 1 103 ? 20.5 16.703 2.709 1 93.44 103 CYS A C 1
ATOM 794 O O . CYS A 1 103 ? 20.172 16.859 3.889 1 93.44 103 CYS A O 1
ATOM 796 N N . ARG A 1 104 ? 20.016 17.281 1.678 1 95.31 104 ARG A N 1
ATOM 797 C CA . ARG A 1 104 ? 19.016 18.297 1.965 1 95.31 104 ARG A CA 1
ATOM 798 C C . ARG A 1 104 ? 17.75 18.078 1.145 1 95.31 104 ARG A C 1
ATOM 800 O O . ARG A 1 104 ? 17.797 18.047 -0.087 1 95.31 104 ARG A O 1
ATOM 807 N N . PHE A 1 105 ? 16.656 17.938 1.849 1 96.94 105 PHE A N 1
ATOM 808 C CA . PHE A 1 105 ? 15.336 17.781 1.247 1 96.94 105 PHE A CA 1
ATOM 809 C C . PHE A 1 105 ? 14.484 19.031 1.479 1 96.94 105 PHE A C 1
ATOM 811 O O . PHE A 1 105 ? 14.266 19.438 2.623 1 96.94 105 PHE A O 1
ATOM 818 N N . SER A 1 106 ? 14.023 19.625 0.374 1 95.56 106 SER A N 1
ATOM 819 C CA . SER A 1 106 ? 13.227 20.844 0.499 1 95.56 106 SER A CA 1
ATOM 820 C C . SER A 1 106 ? 11.859 20.688 -0.157 1 95.56 106 SER A C 1
ATOM 822 O O . SER A 1 106 ? 11.703 19.906 -1.103 1 95.56 106 SER A O 1
ATOM 824 N N . TYR A 1 107 ? 10.914 21.359 0.352 1 94.38 107 TYR A N 1
ATOM 825 C CA . TYR A 1 107 ? 9.562 21.344 -0.184 1 94.38 107 TYR A CA 1
ATOM 826 C C . TYR A 1 107 ? 9.008 22.766 -0.316 1 94.38 107 TYR A C 1
ATOM 828 O O . TYR A 1 107 ? 9.312 23.625 0.507 1 94.38 107 TYR A O 1
ATOM 836 N N . GLN A 1 108 ? 8.289 22.969 -1.423 1 92 108 GLN A N 1
ATOM 837 C CA . GLN A 1 108 ? 7.75 24.297 -1.74 1 92 108 GLN A CA 1
ATOM 838 C C . GLN A 1 108 ? 6.316 24.188 -2.244 1 92 108 GLN A C 1
ATOM 840 O O . GLN A 1 108 ? 5.879 23.125 -2.688 1 92 108 GLN A O 1
ATOM 845 N N . LYS A 1 109 ? 5.688 25.234 -1.981 1 88.38 109 LYS A N 1
ATOM 846 C CA . LYS A 1 109 ? 4.324 25.391 -2.482 1 88.38 109 LYS A CA 1
ATOM 847 C C . LYS A 1 109 ? 4.277 26.359 -3.662 1 88.38 109 LYS A C 1
ATOM 849 O O . LYS A 1 109 ? 4.867 27.438 -3.609 1 88.38 109 LYS A O 1
ATOM 854 N N . ILE A 1 110 ? 3.668 25.906 -4.703 1 85.38 110 ILE A N 1
ATOM 855 C CA . ILE A 1 110 ? 3.557 26.766 -5.879 1 85.38 110 ILE A CA 1
ATOM 856 C C . ILE A 1 110 ? 2.125 27.281 -6.012 1 85.38 110 ILE A C 1
ATOM 858 O O . ILE A 1 110 ? 1.185 26.5 -6.145 1 85.38 110 ILE A O 1
ATOM 862 N N . CYS A 1 111 ? 1.946 28.625 -5.84 1 79.06 111 CYS A N 1
ATOM 863 C CA . CYS A 1 111 ? 0.654 29.281 -5.988 1 79.06 111 CYS A CA 1
ATOM 864 C C . CYS A 1 111 ? 0.692 30.297 -7.121 1 79.06 111 CYS A C 1
ATOM 866 O O . CYS A 1 111 ? 1.431 31.281 -7.051 1 79.06 111 CYS A O 1
ATOM 868 N N . LYS A 1 112 ? -0.232 30.172 -8.094 1 80 112 LYS A N 1
ATOM 869 C CA . LYS A 1 112 ? -0.327 31.109 -9.203 1 80 112 LYS A CA 1
ATOM 870 C C . LYS A 1 112 ? 1.056 31.453 -9.75 1 80 112 LYS A C 1
ATOM 872 O O . LYS A 1 112 ? 1.397 32.625 -9.875 1 80 112 LYS A O 1
ATOM 877 N N . ASP A 1 113 ? 1.989 30.562 -10.008 1 80.62 113 ASP A N 1
ATOM 878 C CA . ASP A 1 113 ? 3.309 30.672 -10.617 1 80.62 113 ASP A CA 1
ATOM 879 C C . ASP A 1 113 ? 4.32 31.266 -9.641 1 80.62 113 ASP A C 1
ATOM 881 O O . ASP A 1 113 ? 5.375 31.75 -10.047 1 80.62 113 ASP A O 1
ATOM 885 N N . ILE A 1 114 ? 3.875 31.453 -8.43 1 85.75 114 ILE A N 1
ATOM 886 C CA . ILE A 1 114 ? 4.801 31.891 -7.395 1 85.75 114 ILE A CA 1
ATOM 887 C C . ILE A 1 114 ? 5.172 30.719 -6.5 1 85.75 114 ILE A C 1
ATOM 889 O O . ILE A 1 114 ? 4.293 30.016 -5.996 1 85.75 114 ILE A O 1
ATOM 893 N N . SER A 1 115 ? 6.484 30.5 -6.395 1 86.06 115 SER A N 1
ATOM 894 C CA . SER A 1 115 ? 6.977 29.422 -5.547 1 86.06 115 SER A CA 1
ATOM 895 C C . SER A 1 115 ? 7.254 29.906 -4.129 1 86.06 115 SER A C 1
ATOM 897 O O . SER A 1 115 ? 8.008 30.859 -3.934 1 86.06 115 SER A O 1
ATOM 899 N N . VAL A 1 116 ? 6.602 29.344 -3.211 1 88.44 116 VAL A N 1
ATOM 900 C CA . VAL A 1 116 ? 6.816 29.688 -1.808 1 88.44 116 VAL A CA 1
ATOM 901 C C . VAL A 1 116 ? 7.562 28.547 -1.116 1 88.44 116 VAL A C 1
ATOM 903 O O . VAL A 1 116 ? 7.117 27.391 -1.145 1 88.44 116 VAL A O 1
ATOM 906 N N . HIS A 1 117 ? 8.773 28.984 -0.556 1 91.06 117 HIS A N 1
ATOM 907 C CA . HIS A 1 117 ? 9.539 27.984 0.185 1 91.06 117 HIS A CA 1
ATOM 908 C C . HIS A 1 117 ? 8.852 27.641 1.502 1 91.06 117 HIS A C 1
ATOM 910 O O . HIS A 1 117 ? 8.633 28.516 2.346 1 91.06 117 HIS A O 1
ATOM 916 N N . LEU A 1 118 ? 8.531 26.406 1.722 1 90.69 118 LEU A N 1
ATOM 917 C CA . LEU A 1 118 ? 7.844 25.984 2.939 1 90.69 118 LEU A CA 1
ATOM 918 C C . LEU A 1 118 ? 8.844 25.531 3.992 1 90.69 118 LEU A C 1
ATOM 920 O O . LEU A 1 118 ? 8.656 25.781 5.184 1 90.69 118 LEU A O 1
ATOM 924 N N . GLY A 1 119 ? 9.906 24.797 3.516 1 92.25 119 GLY A N 1
ATOM 925 C CA . GLY A 1 119 ? 10.883 24.328 4.477 1 92.25 119 GLY A CA 1
ATOM 926 C C . GLY A 1 119 ? 11.867 23.328 3.885 1 92.25 119 GLY A C 1
ATOM 927 O O . GLY A 1 119 ? 11.812 23.031 2.689 1 92.25 119 GLY A O 1
ATOM 928 N N . SER A 1 120 ? 12.875 23.047 4.723 1 93 120 SER A N 1
ATOM 929 C CA . SER A 1 120 ? 13.898 22.078 4.336 1 93 120 SER A CA 1
ATOM 930 C C . SER A 1 120 ? 14.336 21.234 5.531 1 93 120 SER A C 1
ATOM 932 O O . SER A 1 120 ? 14.234 21.672 6.676 1 93 120 SER A O 1
ATOM 934 N N . VAL A 1 121 ? 14.711 20.031 5.191 1 94.81 121 VAL A N 1
ATOM 935 C CA . VAL A 1 121 ? 15.148 19.125 6.242 1 94.81 121 VAL A CA 1
ATOM 936 C C . VAL A 1 121 ? 16.469 18.469 5.844 1 94.81 121 VAL A C 1
ATOM 938 O O . VAL A 1 121 ? 16.672 18.094 4.688 1 94.81 121 VAL A O 1
ATOM 941 N N . GLU A 1 122 ? 17.406 18.469 6.766 1 96.06 122 GLU A N 1
ATOM 942 C CA . GLU A 1 122 ? 18.641 17.734 6.539 1 96.06 122 GLU A CA 1
ATOM 943 C C . GLU A 1 122 ? 18.438 16.234 6.719 1 96.06 122 GLU A C 1
ATOM 945 O O . GLU A 1 122 ? 17.906 15.789 7.738 1 96.06 122 GLU A O 1
ATOM 950 N N . LEU A 1 123 ? 18.875 15.57 5.727 1 97.12 123 LEU A N 1
ATOM 951 C CA . LEU A 1 123 ? 18.688 14.125 5.75 1 97.12 123 LEU A CA 1
ATOM 952 C C . LEU A 1 123 ? 20.031 13.414 5.953 1 97.12 123 LEU A C 1
ATOM 954 O O . LEU A 1 123 ? 21.062 13.898 5.508 1 97.12 123 LEU A O 1
ATOM 958 N N . GLN A 1 124 ? 19.969 12.359 6.66 1 96.69 124 GLN A N 1
ATOM 959 C CA . GLN A 1 124 ? 21.109 11.477 6.824 1 96.69 124 GLN A CA 1
ATOM 960 C C . GLN A 1 124 ? 20.797 10.07 6.305 1 96.69 124 GLN A C 1
ATOM 962 O O . GLN A 1 124 ? 19.672 9.594 6.438 1 96.69 124 GLN A O 1
ATOM 967 N N . PRO A 1 125 ? 21.812 9.484 5.766 1 95.94 125 PRO A N 1
ATOM 968 C CA . PRO A 1 125 ? 21.578 8.117 5.285 1 95.94 125 PRO A CA 1
ATOM 969 C C . PRO A 1 125 ? 21.141 7.168 6.402 1 95.94 125 PRO A C 1
ATOM 971 O O . PRO A 1 125 ? 21.656 7.262 7.523 1 95.94 125 PRO A O 1
ATOM 974 N N . SER A 1 126 ? 20.188 6.41 6.07 1 95.38 126 SER A N 1
ATOM 975 C CA . SER A 1 126 ? 19.734 5.41 7.035 1 95.38 126 SER A CA 1
ATOM 976 C C . SER A 1 126 ? 20.766 4.285 7.18 1 95.38 126 SER A C 1
ATOM 978 O O . SER A 1 126 ? 21.312 3.812 6.188 1 95.38 126 SER A O 1
ATOM 980 N N . PRO A 1 127 ? 20.969 3.846 8.484 1 93.81 127 PRO A N 1
ATOM 981 C CA . PRO A 1 127 ? 21.891 2.719 8.672 1 93.81 127 PRO A CA 1
ATOM 982 C C . PRO A 1 127 ? 21.359 1.422 8.062 1 93.81 127 PRO A C 1
ATOM 984 O O . PRO A 1 127 ? 22.141 0.532 7.723 1 93.81 127 PRO A O 1
ATOM 987 N N . ASN A 1 128 ? 20.062 1.269 7.992 1 93.38 128 ASN A N 1
ATOM 988 C CA . ASN A 1 128 ? 19.438 0.069 7.438 1 93.38 128 ASN A CA 1
ATOM 989 C C . ASN A 1 128 ? 18.375 0.416 6.406 1 93.38 128 ASN A C 1
ATOM 991 O O . ASN A 1 128 ? 17.188 0.234 6.652 1 93.38 128 ASN A O 1
ATOM 995 N N . PRO A 1 129 ? 18.859 0.748 5.234 1 93.31 129 PRO A N 1
ATOM 996 C CA . PRO A 1 129 ? 17.922 1.196 4.215 1 93.31 129 PRO A CA 1
ATOM 997 C C . PRO A 1 129 ? 16.922 0.11 3.82 1 93.31 129 PRO A C 1
ATOM 999 O O . PRO A 1 129 ? 15.742 0.404 3.582 1 93.31 129 PRO A O 1
ATOM 1002 N N . LEU A 1 130 ? 17.422 -1.116 3.832 1 91.5 130 LEU A N 1
ATOM 1003 C CA . LEU A 1 130 ? 16.547 -2.223 3.459 1 91.5 130 LEU A CA 1
ATOM 1004 C C . LEU A 1 130 ? 15.422 -2.393 4.477 1 91.5 130 LEU A C 1
ATOM 1006 O O . LEU A 1 130 ? 14.266 -2.592 4.098 1 91.5 130 LEU A O 1
ATOM 1010 N N . GLU A 1 131 ? 15.75 -2.309 5.645 1 92.12 131 GLU A N 1
ATOM 1011 C CA . GLU A 1 131 ? 14.766 -2.453 6.715 1 92.12 131 GLU A CA 1
ATOM 1012 C C . GLU A 1 131 ? 13.727 -1.339 6.668 1 92.12 131 GLU A C 1
ATOM 1014 O O . GLU A 1 131 ? 12.531 -1.588 6.852 1 92.12 131 GLU A O 1
ATOM 1019 N N . LEU A 1 132 ? 14.148 -0.185 6.422 1 92.25 132 LEU A N 1
ATOM 1020 C CA . LEU A 1 132 ? 13.242 0.96 6.34 1 92.25 132 LEU A CA 1
ATOM 1021 C C . LEU A 1 132 ? 12.273 0.81 5.172 1 92.25 132 LEU A C 1
ATOM 1023 O O . LEU A 1 132 ? 11.078 1.057 5.316 1 92.25 132 LEU A O 1
ATOM 1027 N N . THR A 1 133 ? 12.828 0.413 4.113 1 92.5 133 THR A N 1
ATOM 1028 C CA . THR A 1 133 ? 11.992 0.204 2.938 1 92.5 133 THR A CA 1
ATOM 1029 C C . THR A 1 133 ? 10.953 -0.88 3.203 1 92.5 133 THR A C 1
ATOM 1031 O O . THR A 1 133 ? 9.773 -0.715 2.869 1 92.5 133 THR A O 1
ATOM 1034 N N . ARG A 1 134 ? 11.398 -1.936 3.826 1 91.62 134 ARG A N 1
ATOM 1035 C CA . ARG A 1 134 ? 10.492 -3.029 4.164 1 91.62 134 ARG A CA 1
ATOM 1036 C C . ARG A 1 134 ? 9.375 -2.549 5.082 1 91.62 134 ARG A C 1
ATOM 1038 O O . ARG A 1 134 ? 8.211 -2.918 4.902 1 91.62 134 ARG A O 1
ATOM 1045 N N . GLU A 1 135 ? 9.719 -1.784 5.984 1 90.81 135 GLU A N 1
ATOM 1046 C CA . GLU A 1 135 ? 8.742 -1.239 6.926 1 90.81 135 GLU A CA 1
ATOM 1047 C C . GLU A 1 135 ? 7.707 -0.373 6.207 1 90.81 135 GLU A C 1
ATOM 1049 O O . GLU A 1 135 ? 6.516 -0.437 6.516 1 90.81 135 GLU A O 1
ATOM 1054 N N . MET A 1 136 ? 8.164 0.403 5.328 1 91.25 136 MET A N 1
ATOM 1055 C CA . MET A 1 136 ? 7.273 1.308 4.605 1 91.25 136 MET A CA 1
ATOM 1056 C C . MET A 1 136 ? 6.309 0.529 3.717 1 91.25 136 MET A C 1
ATOM 1058 O O . MET A 1 136 ? 5.121 0.856 3.645 1 91.25 136 MET A O 1
ATOM 1062 N N . ILE A 1 137 ? 6.852 -0.458 3.062 1 90.88 137 ILE A N 1
ATOM 1063 C CA . ILE A 1 137 ? 6 -1.313 2.244 1 90.88 137 ILE A CA 1
ATOM 1064 C C . ILE A 1 137 ? 4.953 -1.994 3.123 1 90.88 137 ILE A C 1
ATOM 1066 O O . ILE A 1 137 ? 3.76 -1.974 2.807 1 90.88 137 ILE A O 1
ATOM 1070 N N . GLY A 1 138 ? 5.477 -2.578 4.133 1 91.06 138 GLY A N 1
ATOM 1071 C CA . GLY A 1 138 ? 4.574 -3.234 5.066 1 91.06 138 GLY A CA 1
ATOM 1072 C C . GLY A 1 138 ? 3.486 -2.314 5.586 1 91.06 138 GLY A C 1
ATOM 1073 O O . GLY A 1 138 ? 2.322 -2.711 5.68 1 91.06 138 GLY A O 1
ATOM 1074 N N . GLN A 1 139 ? 3.807 -1.149 5.934 1 91.5 139 GLN A N 1
ATOM 1075 C CA . GLN A 1 139 ? 2.844 -0.163 6.414 1 91.5 139 GLN A CA 1
ATOM 1076 C C . GLN A 1 139 ? 1.788 0.137 5.352 1 91.5 139 GLN A C 1
ATOM 1078 O O . GLN A 1 139 ? 0.6 0.247 5.668 1 91.5 139 GLN A O 1
ATOM 1083 N N . SER A 1 140 ? 2.227 0.3 4.168 1 90.94 140 SER A N 1
ATOM 1084 C CA . SER A 1 140 ? 1.305 0.617 3.08 1 90.94 140 SER A CA 1
ATOM 1085 C C . SER A 1 140 ? 0.309 -0.516 2.852 1 90.94 140 SER A C 1
ATOM 1087 O O . SER A 1 140 ? -0.875 -0.271 2.615 1 90.94 140 SER A O 1
ATOM 1089 N N . LEU A 1 141 ? 0.867 -1.661 2.916 1 91.5 141 LEU A N 1
ATOM 1090 C CA . LEU A 1 141 ? 0.001 -2.822 2.74 1 91.5 141 LEU A CA 1
ATOM 1091 C C . LEU A 1 141 ? -0.992 -2.939 3.891 1 91.5 141 LEU A C 1
ATOM 1093 O O . LEU A 1 141 ? -2.164 -3.254 3.676 1 91.5 141 LEU A O 1
ATOM 1097 N N . LYS A 1 142 ? -0.518 -2.738 5.078 1 90.06 142 LYS A N 1
ATOM 1098 C CA . LYS A 1 142 ? -1.399 -2.777 6.242 1 90.06 142 LYS A CA 1
ATOM 1099 C C . LYS A 1 142 ? -2.502 -1.729 6.133 1 90.06 142 LYS A C 1
ATOM 1101 O O . LYS A 1 142 ? -3.658 -1.999 6.469 1 90.06 142 LYS A O 1
ATOM 1106 N N . ARG A 1 143 ? -2.17 -0.577 5.734 1 90.38 143 ARG A N 1
ATOM 1107 C CA . ARG A 1 143 ? -3.156 0.482 5.551 1 90.38 143 ARG A CA 1
ATOM 1108 C C . ARG A 1 143 ? -4.211 0.074 4.527 1 90.38 143 ARG A C 1
ATOM 1110 O O . ARG A 1 143 ? -5.406 0.286 4.742 1 90.38 143 ARG A O 1
ATOM 1117 N N . SER A 1 144 ? -3.766 -0.45 3.434 1 90.56 144 SER A N 1
ATOM 1118 C CA . SER A 1 144 ? -4.691 -0.901 2.4 1 90.56 144 SER A CA 1
ATOM 1119 C C . SER A 1 144 ? -5.668 -1.938 2.945 1 90.56 144 SER A C 1
ATOM 1121 O O . SER A 1 144 ? -6.859 -1.897 2.639 1 90.56 144 SER A O 1
ATOM 1123 N N . LEU A 1 145 ? -5.168 -2.803 3.799 1 89.56 145 LEU A N 1
ATOM 1124 C CA . LEU A 1 145 ? -6.008 -3.834 4.395 1 89.56 145 LEU A CA 1
ATOM 1125 C C . LEU A 1 145 ? -7.051 -3.217 5.32 1 89.56 145 LEU A C 1
ATOM 1127 O O . LEU A 1 145 ? -8.219 -3.613 5.297 1 89.56 145 LEU A O 1
ATOM 1131 N N . ASN A 1 146 ? -6.59 -2.305 6.102 1 91.44 146 ASN A N 1
ATOM 1132 C CA . ASN A 1 146 ? -7.516 -1.622 7 1 91.44 146 ASN A CA 1
ATOM 1133 C C . ASN A 1 146 ? -8.602 -0.884 6.227 1 91.44 146 ASN A C 1
ATOM 1135 O O . ASN A 1 146 ? -9.773 -0.923 6.605 1 91.44 146 ASN A O 1
ATOM 1139 N N . LEU A 1 147 ? -8.164 -0.267 5.16 1 92.06 147 LEU A N 1
ATOM 1140 C CA . LEU A 1 147 ? -9.109 0.485 4.344 1 92.06 147 LEU A CA 1
ATOM 1141 C C . LEU A 1 147 ? -10.109 -0.451 3.666 1 92.06 147 LEU A C 1
ATOM 1143 O O . LEU A 1 147 ? -11.281 -0.11 3.512 1 92.06 147 LEU A O 1
ATOM 1147 N N . GLU A 1 148 ? -9.617 -1.521 3.234 1 90.38 148 GLU A N 1
ATOM 1148 C CA . GLU A 1 148 ? -10.5 -2.514 2.631 1 90.38 148 GLU A CA 1
ATOM 1149 C C . GLU A 1 148 ? -11.562 -2.979 3.621 1 90.38 148 GLU A C 1
ATOM 1151 O O . GLU A 1 148 ? -12.734 -3.127 3.26 1 90.38 148 GLU A O 1
ATOM 1156 N N . THR A 1 149 ? -11.133 -3.279 4.832 1 92 149 THR A N 1
ATOM 1157 C CA . THR A 1 149 ? -12.055 -3.693 5.883 1 92 149 THR A CA 1
ATOM 1158 C C . THR A 1 149 ? -13.094 -2.607 6.148 1 92 149 THR A C 1
ATOM 1160 O O . THR A 1 149 ? -14.289 -2.896 6.25 1 92 149 THR A O 1
ATOM 1163 N N . GLU A 1 150 ? -12.609 -1.447 6.297 1 93 150 GLU A N 1
ATOM 1164 C CA . GLU A 1 150 ? -13.5 -0.311 6.504 1 93 150 GLU A CA 1
ATOM 1165 C C . GLU A 1 150 ? -14.492 -0.169 5.352 1 93 150 GLU A C 1
ATOM 1167 O O . GLU A 1 150 ? -15.672 0.103 5.57 1 93 150 GLU A O 1
ATOM 1172 N N . ASN A 1 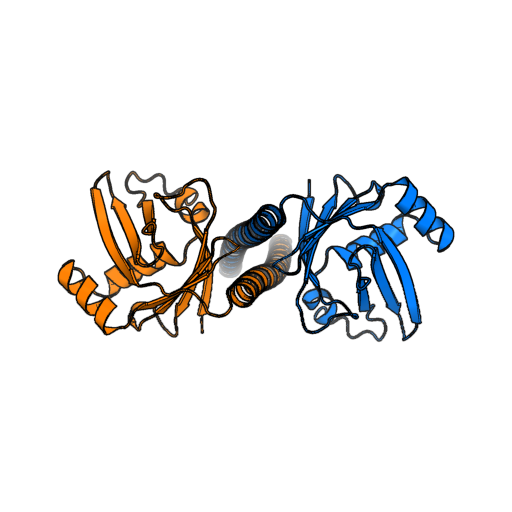151 ? -13.992 -0.291 4.207 1 92.44 151 ASN A N 1
ATOM 1173 C CA . ASN A 1 151 ? -14.836 -0.219 3.023 1 92.44 151 ASN A CA 1
ATOM 1174 C C . ASN A 1 151 ? -15.938 -1.28 3.055 1 92.44 151 ASN A C 1
ATOM 1176 O O . ASN A 1 151 ? -17.094 -0.996 2.732 1 92.44 151 ASN A O 1
ATOM 1180 N N . SER A 1 152 ? -15.562 -2.453 3.404 1 91.75 152 SER A N 1
ATOM 1181 C CA . SER A 1 152 ? -16.531 -3.547 3.506 1 91.75 152 SER A CA 1
ATOM 1182 C C . SER A 1 152 ? -17.609 -3.234 4.531 1 91.75 152 SER A C 1
ATOM 1184 O O . SER A 1 152 ? -18.797 -3.477 4.281 1 91.75 152 SER A O 1
ATOM 1186 N N . GLN A 1 153 ? -17.203 -2.75 5.609 1 93.94 153 GLN A N 1
ATOM 1187 C CA . GLN A 1 153 ? -18.141 -2.387 6.668 1 93.94 153 GLN A CA 1
ATOM 1188 C C . GLN A 1 153 ? -19.109 -1.294 6.203 1 93.94 153 GLN A C 1
ATOM 1190 O O . GLN A 1 153 ? -20.312 -1.372 6.453 1 93.94 153 GLN A O 1
ATOM 1195 N N . LEU A 1 154 ? -18.531 -0.326 5.547 1 93.5 154 LEU A N 1
ATOM 1196 C CA . LEU A 1 154 ? -19.344 0.782 5.055 1 93.5 154 LEU A CA 1
ATOM 1197 C C . LEU A 1 154 ? -20.328 0.304 3.992 1 93.5 154 LEU A C 1
ATOM 1199 O O . LEU A 1 154 ? -21.469 0.761 3.951 1 93.5 154 LEU A O 1
ATOM 1203 N N . LEU A 1 155 ? -19.938 -0.556 3.209 1 93.06 155 LEU A N 1
ATOM 1204 C CA . LEU A 1 155 ? -20.812 -1.117 2.182 1 93.06 155 LEU A CA 1
ATOM 1205 C C . LEU A 1 155 ? -21.969 -1.885 2.811 1 93.06 155 LEU A C 1
ATOM 1207 O O . LEU A 1 155 ? -23.109 -1.781 2.35 1 93.06 155 LEU A O 1
ATOM 1211 N N . GLU A 1 156 ? -21.625 -2.609 3.793 1 92.88 156 GLU A N 1
ATOM 1212 C CA . GLU A 1 156 ? -22.656 -3.35 4.5 1 92.88 156 GLU A CA 1
ATOM 1213 C C . GLU A 1 156 ? -23.656 -2.404 5.152 1 92.88 156 GLU A C 1
ATOM 1215 O O . GLU A 1 156 ? -24.875 -2.639 5.098 1 92.88 156 GLU A O 1
ATOM 1220 N N . GLU A 1 157 ? -23.156 -1.474 5.793 1 92.12 157 GLU A N 1
ATOM 1221 C CA . GLU A 1 157 ? -24.016 -0.477 6.418 1 92.12 157 GLU A CA 1
ATOM 1222 C C . GLU A 1 157 ? -24.891 0.217 5.383 1 92.12 157 GLU A C 1
ATOM 1224 O O . GLU A 1 157 ? -26.078 0.451 5.629 1 92.12 157 GLU A O 1
ATOM 1229 N N . ASN A 1 158 ? -24.312 0.558 4.332 1 91.44 158 ASN A N 1
ATOM 1230 C CA . ASN A 1 158 ? -25.078 1.179 3.248 1 91.44 158 ASN A CA 1
ATOM 1231 C C . ASN A 1 158 ? -26.203 0.271 2.758 1 91.44 158 ASN A C 1
ATOM 1233 O O . ASN A 1 158 ? -27.312 0.733 2.514 1 91.44 158 ASN A O 1
ATOM 1237 N N . ARG A 1 159 ? -25.859 -0.936 2.611 1 90.75 159 ARG A N 1
ATOM 1238 C CA . ARG A 1 159 ? -26.875 -1.908 2.188 1 90.75 159 ARG A CA 1
ATOM 1239 C C . ARG A 1 159 ? -28 -2.006 3.205 1 90.75 159 ARG A C 1
ATOM 1241 O O . ARG A 1 159 ? -29.172 -2.057 2.832 1 90.75 159 ARG A O 1
ATOM 1248 N N . ARG A 1 160 ? -27.625 -2.023 4.395 1 92 160 ARG A N 1
ATOM 1249 C CA . ARG A 1 160 ? -28.609 -2.088 5.469 1 92 160 ARG A CA 1
ATOM 1250 C C . ARG A 1 160 ? -29.516 -0.863 5.453 1 92 160 ARG A C 1
ATOM 1252 O O . ARG A 1 160 ? -30.734 -0.989 5.559 1 92 160 ARG A O 1
ATOM 1259 N N . LEU A 1 161 ? -28.938 0.219 5.262 1 90.25 161 LEU A N 1
ATOM 1260 C CA . LEU A 1 161 ? -29.688 1.471 5.246 1 90.25 161 LEU A CA 1
ATOM 1261 C C . LEU A 1 161 ? -30.625 1.523 4.051 1 90.25 161 LEU A C 1
ATOM 1263 O O . LEU A 1 161 ? -31.766 1.982 4.172 1 90.25 161 LEU A O 1
ATOM 1267 N N . LYS A 1 162 ? -30.219 1.045 3.029 1 90.44 162 LYS A N 1
ATOM 1268 C CA . LYS A 1 162 ? -31.047 1.026 1.835 1 90.44 162 LYS A CA 1
ATOM 1269 C C . LYS A 1 162 ? -32.25 0.081 2.01 1 90.44 162 LYS A C 1
ATOM 1271 O O . LYS A 1 162 ? -33.344 0.389 1.58 1 90.44 162 LYS A O 1
ATOM 1276 N N . GLN A 1 163 ? -31.984 -0.979 2.637 1 90.19 163 GLN A N 1
ATOM 1277 C CA . GLN A 1 163 ? -33.062 -1.932 2.898 1 90.19 163 GLN A CA 1
ATOM 1278 C C . GLN A 1 163 ? -34.094 -1.354 3.875 1 90.19 163 GLN A C 1
ATOM 1280 O O . GLN A 1 163 ? -35.281 -1.52 3.689 1 90.19 163 GLN A O 1
ATOM 1285 N N . ASP A 1 164 ? -33.562 -0.764 4.781 1 85.62 164 ASP A N 1
ATOM 1286 C CA . ASP A 1 164 ? -34.438 -0.128 5.758 1 85.62 164 ASP A CA 1
ATOM 1287 C C . ASP A 1 164 ? -35.281 0.952 5.105 1 85.62 164 ASP A C 1
ATOM 1289 O O . ASP A 1 164 ? -36.469 1.089 5.422 1 85.62 164 ASP A O 1
ATOM 1293 N N . HIS A 1 165 ? -34.75 1.65 4.293 1 84.44 165 HIS A N 1
ATOM 1294 C CA . HIS A 1 165 ? -35.5 2.682 3.566 1 84.44 165 HIS A CA 1
ATOM 1295 C C . HIS A 1 165 ? -36.594 2.072 2.711 1 84.44 165 HIS A C 1
ATOM 1297 O O . HIS A 1 165 ? -37.719 2.596 2.664 1 84.44 165 HIS A O 1
ATOM 1303 N N . GLN A 1 166 ? -36.219 1.076 2.084 1 84 166 GLN A N 1
ATOM 1304 C CA . GLN A 1 166 ? -37.219 0.414 1.253 1 84 166 GLN A CA 1
ATOM 1305 C C . GLN A 1 166 ? -38.375 -0.132 2.102 1 84 166 GLN A C 1
ATOM 1307 O O . GLN A 1 166 ? -39.531 -0.089 1.688 1 84 166 GLN A O 1
ATOM 1312 N N . ARG A 1 167 ? -38.031 -0.576 3.199 1 86.25 167 ARG A N 1
ATOM 1313 C CA . ARG A 1 167 ? -39.062 -1.1 4.105 1 86.25 167 ARG A CA 1
ATOM 1314 C C . ARG A 1 167 ? -39.969 0.011 4.59 1 86.25 167 ARG A C 1
ATOM 1316 O O . ARG A 1 167 ? -41.188 -0.188 4.703 1 86.25 167 ARG A O 1
ATOM 1323 N N . ILE A 1 168 ? -39.406 1.125 4.883 1 80.19 168 ILE A N 1
ATOM 1324 C CA . ILE A 1 168 ? -40.188 2.256 5.391 1 80.19 168 ILE A CA 1
ATOM 1325 C C . ILE A 1 168 ? -41.094 2.785 4.293 1 80.19 168 ILE A C 1
ATOM 1327 O O . ILE A 1 168 ? -42.25 3.164 4.562 1 80.19 168 ILE A O 1
ATOM 1331 N N . LEU A 1 169 ? -40.656 2.742 3.146 1 77.69 169 LEU A N 1
ATOM 1332 C CA . LEU A 1 169 ? -41.406 3.273 2.031 1 77.69 169 LEU A CA 1
ATOM 1333 C C . LEU A 1 169 ? -42.562 2.32 1.652 1 77.69 169 LEU A C 1
ATOM 1335 O O . LEU A 1 169 ? -43.562 2.744 1.101 1 77.69 169 LEU A O 1
ATOM 1339 N N . ARG A 1 170 ? -42.406 1.032 1.83 1 80.12 170 ARG A N 1
ATOM 1340 C CA . ARG A 1 170 ? -43.469 0.061 1.495 1 80.12 170 ARG A CA 1
ATOM 1341 C C . ARG A 1 170 ? -44.5 -0.007 2.59 1 80.12 170 ARG A C 1
ATOM 1343 O O . ARG A 1 170 ? -45.625 -0.506 2.361 1 80.12 170 ARG A O 1
ATOM 1350 N N . GLU A 1 171 ? -44.156 0.487 3.717 1 66.44 171 GLU A N 1
ATOM 1351 C CA . GLU A 1 171 ? -45.188 0.598 4.727 1 66.44 171 GLU A CA 1
ATOM 1352 C C . GLU A 1 171 ? -45.938 1.936 4.625 1 66.44 171 GLU A C 1
ATOM 1354 O O . GLU A 1 171 ? -47.125 2.004 4.812 1 66.44 171 GLU A O 1
ATOM 1359 N N . MET B 1 1 ? -5.305 -6.195 -16.5 1 52.25 1 MET B N 1
ATOM 1360 C CA . MET B 1 1 ? -4.465 -7.027 -15.656 1 52.25 1 MET B CA 1
ATOM 1361 C C . MET B 1 1 ? -4.625 -6.645 -14.188 1 52.25 1 MET B C 1
ATOM 1363 O O . MET B 1 1 ? -4.52 -5.469 -13.836 1 52.25 1 MET B O 1
ATOM 1367 N N . ASN B 1 2 ? -5.387 -7.66 -13.469 1 65.62 2 ASN B N 1
ATOM 1368 C CA . ASN B 1 2 ? -5.605 -7.457 -12.039 1 65.62 2 ASN B CA 1
ATOM 1369 C C . ASN B 1 2 ? -4.414 -7.941 -11.219 1 65.62 2 ASN B C 1
ATOM 1371 O O . ASN B 1 2 ? -3.764 -8.922 -11.578 1 65.62 2 ASN B O 1
ATOM 1375 N N . GLY B 1 3 ? -3.629 -7.008 -10.539 1 81.25 3 GLY B N 1
ATOM 1376 C CA . GLY B 1 3 ? -2.508 -7.422 -9.711 1 81.25 3 GLY B CA 1
ATOM 1377 C C . GLY B 1 3 ? -2.67 -7.039 -8.25 1 81.25 3 GLY B C 1
ATOM 1378 O O . GLY B 1 3 ? -3.287 -6.023 -7.934 1 81.25 3 GLY B O 1
ATOM 1379 N N . THR B 1 4 ? -2.441 -8.07 -7.422 1 89.12 4 THR B N 1
ATOM 1380 C CA . THR B 1 4 ? -2.486 -7.812 -5.984 1 89.12 4 THR B CA 1
ATOM 1381 C C . THR B 1 4 ? -1.104 -7.973 -5.363 1 89.12 4 THR B C 1
ATOM 1383 O O . THR B 1 4 ? -0.301 -8.789 -5.824 1 89.12 4 THR B O 1
ATOM 1386 N N . VAL B 1 5 ? -0.885 -7.129 -4.453 1 93.44 5 VAL B N 1
ATOM 1387 C CA . VAL B 1 5 ? 0.354 -7.234 -3.689 1 93.44 5 VAL B CA 1
ATOM 1388 C C . VAL B 1 5 ? 0.034 -7.535 -2.227 1 93.44 5 VAL B C 1
ATOM 1390 O O . VAL B 1 5 ? -0.805 -6.863 -1.617 1 93.44 5 VAL B O 1
ATOM 1393 N N . CYS B 1 6 ? 0.675 -8.594 -1.715 1 93.56 6 CYS B N 1
ATOM 1394 C CA . CYS B 1 6 ? 0.447 -8.953 -0.32 1 93.56 6 CYS B CA 1
ATOM 1395 C C . CYS B 1 6 ? 1.758 -9.297 0.377 1 93.56 6 CYS B C 1
ATOM 1397 O O . CYS B 1 6 ? 2.713 -9.727 -0.269 1 93.56 6 CYS B O 1
ATOM 1399 N N . GLN B 1 7 ? 1.744 -9.031 1.641 1 93.44 7 GLN B N 1
ATOM 1400 C CA . GLN B 1 7 ? 2.885 -9.461 2.443 1 93.44 7 GLN B CA 1
ATOM 1401 C C . GLN B 1 7 ? 2.721 -10.906 2.904 1 93.44 7 GLN B C 1
ATOM 1403 O O . GLN B 1 7 ? 1.631 -11.312 3.316 1 93.44 7 GLN B O 1
ATOM 1408 N N . ILE B 1 8 ? 3.734 -11.641 2.77 1 93.12 8 ILE B N 1
ATOM 1409 C CA . ILE B 1 8 ? 3.654 -13.031 3.189 1 93.12 8 ILE B CA 1
ATOM 1410 C C . ILE B 1 8 ? 4.859 -13.375 4.059 1 93.12 8 ILE B C 1
ATOM 1412 O O . ILE B 1 8 ? 5.867 -12.664 4.051 1 93.12 8 ILE B O 1
ATOM 1416 N N . THR B 1 9 ? 4.715 -14.414 4.812 1 92.56 9 THR B N 1
ATOM 1417 C CA . THR B 1 9 ? 5.801 -14.961 5.617 1 92.56 9 THR B CA 1
ATOM 1418 C C . THR B 1 9 ? 6.164 -16.359 5.148 1 92.56 9 THR B C 1
ATOM 1420 O O . THR B 1 9 ? 5.289 -17.219 4.965 1 92.56 9 THR B O 1
ATOM 1423 N N . LEU B 1 10 ? 7.461 -16.469 4.906 1 94 10 LEU B N 1
ATOM 1424 C CA . LEU B 1 10 ? 7.934 -17.781 4.473 1 94 10 LEU B CA 1
ATOM 1425 C C . LEU B 1 10 ? 8.273 -18.656 5.672 1 94 10 LEU B C 1
ATOM 1427 O O . LEU B 1 10 ? 8.852 -18.188 6.652 1 94 10 LEU B O 1
ATOM 1431 N N . THR B 1 11 ? 7.945 -19.922 5.613 1 91.38 11 THR B N 1
ATOM 1432 C CA . THR B 1 11 ? 8.281 -20.859 6.672 1 91.38 11 THR B CA 1
ATOM 1433 C C . THR B 1 11 ? 9.789 -21.031 6.789 1 91.38 11 THR B C 1
ATOM 1435 O O . THR B 1 11 ? 10.312 -21.297 7.879 1 91.38 11 THR B O 1
ATOM 1438 N N . THR B 1 12 ? 10.516 -20.859 5.727 1 90.06 12 THR B N 1
ATOM 1439 C CA . THR B 1 12 ? 11.961 -21.047 5.684 1 90.06 12 THR B CA 1
ATOM 1440 C C . THR B 1 12 ? 12.688 -19.812 6.219 1 90.06 12 THR B C 1
ATOM 1442 O O . THR B 1 12 ? 13.859 -19.891 6.594 1 90.06 12 THR B O 1
ATOM 1445 N N . ASP B 1 13 ? 12.062 -18.672 6.234 1 90.88 13 ASP B N 1
ATOM 1446 C CA . ASP B 1 13 ? 12.648 -17.406 6.688 1 90.88 13 ASP B CA 1
ATOM 1447 C C . ASP B 1 13 ? 11.602 -16.531 7.359 1 90.88 13 ASP B C 1
ATOM 1449 O O . ASP B 1 13 ? 11.242 -15.477 6.836 1 90.88 13 ASP B O 1
ATOM 1453 N N . PRO B 1 14 ? 11.164 -16.906 8.516 1 89.69 14 PRO B N 1
ATOM 1454 C CA . PRO B 1 14 ? 10.078 -16.188 9.188 1 89.69 14 PRO B CA 1
ATOM 1455 C C . PRO B 1 14 ? 10.484 -14.797 9.641 1 89.69 14 PRO B C 1
ATOM 1457 O O . PRO B 1 14 ? 9.617 -13.961 9.93 1 89.69 14 PRO B O 1
ATOM 1460 N N . GLY B 1 15 ? 11.695 -14.492 9.656 1 89.12 15 GLY B N 1
ATOM 1461 C CA . GLY B 1 15 ? 12.172 -13.219 10.172 1 89.12 15 GLY B CA 1
ATOM 1462 C C . GLY B 1 15 ? 12.172 -12.117 9.125 1 89.12 15 GLY B C 1
ATOM 1463 O O . GLY B 1 15 ? 12.32 -10.938 9.453 1 89.12 15 GLY B O 1
ATOM 1464 N N . THR B 1 16 ? 12.055 -12.523 7.91 1 91.88 16 THR B N 1
ATOM 1465 C CA . THR B 1 16 ? 12.109 -11.562 6.816 1 91.88 16 THR B CA 1
ATOM 1466 C C . THR B 1 16 ? 10.773 -11.492 6.086 1 91.88 16 THR B C 1
ATOM 1468 O O . THR B 1 16 ? 10.289 -12.5 5.566 1 91.88 16 THR B O 1
ATOM 1471 N N . PRO B 1 17 ? 10.156 -10.312 6.121 1 93.56 17 PRO B N 1
ATOM 1472 C CA . PRO B 1 17 ? 8.922 -10.195 5.348 1 93.56 17 PRO B CA 1
ATOM 1473 C C . PRO B 1 17 ? 9.164 -10.266 3.84 1 93.56 17 PRO B C 1
ATOM 1475 O O . PRO B 1 17 ? 10.141 -9.711 3.34 1 93.56 17 PRO B O 1
ATOM 1478 N N . TYR B 1 18 ? 8.32 -11.031 3.225 1 94.81 18 TYR B N 1
ATOM 1479 C CA . TYR B 1 18 ? 8.312 -11.086 1.768 1 94.81 18 TYR B CA 1
ATOM 1480 C C . TYR B 1 18 ? 7.039 -10.461 1.207 1 94.81 18 TYR B C 1
ATOM 1482 O O . TYR B 1 18 ? 6.016 -10.406 1.892 1 94.81 18 TYR B O 1
ATOM 1490 N N . TYR B 1 19 ? 7.211 -10.023 0.004 1 95.31 19 TYR B N 1
ATOM 1491 C CA . TYR B 1 19 ? 6.078 -9.414 -0.68 1 95.31 19 TYR B CA 1
ATOM 1492 C C . TYR B 1 19 ? 5.789 -10.125 -1.996 1 95.31 19 TYR B C 1
ATOM 1494 O O . TYR B 1 19 ? 6.684 -10.297 -2.826 1 95.31 19 TYR B O 1
ATOM 1502 N N . LEU B 1 20 ? 4.551 -10.5 -2.115 1 96 20 LEU B N 1
ATOM 1503 C CA . LEU B 1 20 ? 4.133 -11.305 -3.26 1 96 20 LEU B CA 1
ATOM 1504 C C . LEU B 1 20 ? 3.131 -10.539 -4.121 1 96 20 LEU B C 1
ATOM 1506 O O . LEU B 1 20 ? 2.145 -10.008 -3.607 1 96 20 LEU B O 1
ATOM 1510 N N . ARG B 1 21 ? 3.49 -10.43 -5.348 1 95.69 21 ARG B N 1
ATOM 1511 C CA . ARG B 1 21 ? 2.561 -9.867 -6.324 1 95.69 21 ARG B CA 1
ATOM 1512 C C . ARG B 1 21 ? 2.055 -10.945 -7.277 1 95.69 21 ARG B C 1
ATOM 1514 O O . ARG B 1 21 ? 2.842 -11.734 -7.812 1 95.69 21 ARG B O 1
ATOM 1521 N N . VAL B 1 22 ? 0.771 -10.984 -7.422 1 95.5 22 VAL B N 1
ATOM 1522 C CA . VAL B 1 22 ? 0.158 -11.953 -8.328 1 95.5 22 VAL B CA 1
ATOM 1523 C C . VAL B 1 22 ? -0.632 -11.219 -9.406 1 95.5 22 VAL B C 1
ATOM 1525 O O . VAL B 1 22 ? -1.445 -10.336 -9.102 1 95.5 22 VAL B O 1
ATOM 1528 N N . ASP B 1 23 ? -0.298 -11.531 -10.641 1 94.69 23 ASP B N 1
ATOM 1529 C CA . ASP B 1 23 ? -0.999 -10.945 -11.781 1 94.69 23 ASP B CA 1
ATOM 1530 C C . ASP B 1 23 ? -1.697 -12.023 -12.609 1 94.69 23 ASP B C 1
ATOM 1532 O O . ASP B 1 23 ? -1.108 -13.062 -12.906 1 94.69 23 ASP B O 1
ATOM 1536 N N . TRP B 1 24 ? -2.996 -11.727 -12.875 1 92.62 24 TRP B N 1
ATOM 1537 C CA . TRP B 1 24 ? -3.75 -12.633 -13.734 1 92.62 24 TRP B CA 1
ATOM 1538 C C . TRP B 1 24 ? -4.758 -11.867 -14.586 1 92.62 24 TRP B C 1
ATOM 1540 O O . TRP B 1 24 ? -5.141 -10.75 -14.242 1 92.62 24 TRP B O 1
ATOM 1550 N N . ALA B 1 25 ? -5.043 -12.328 -15.75 1 85.12 25 ALA B N 1
ATOM 1551 C CA . ALA B 1 25 ? -5.953 -11.633 -16.656 1 85.12 25 ALA B CA 1
ATOM 1552 C C . ALA B 1 25 ? -7.406 -11.859 -16.25 1 85.12 25 ALA B C 1
ATOM 1554 O O . ALA B 1 25 ? -8.102 -10.922 -15.852 1 85.12 25 ALA B O 1
ATOM 1555 N N . ALA B 1 26 ? -7.883 -13.016 -16.328 1 82.44 26 ALA B N 1
ATOM 1556 C CA . ALA B 1 26 ? -9.281 -13.305 -16.016 1 82.44 26 ALA B CA 1
ATOM 1557 C C . ALA B 1 26 ? -9.406 -14.031 -14.68 1 82.44 26 ALA B C 1
ATOM 1559 O O . ALA B 1 26 ? -10.008 -13.516 -13.742 1 82.44 26 ALA B O 1
ATOM 1560 N N . ASP B 1 27 ? -8.82 -15.148 -14.625 1 87.94 27 ASP B N 1
ATOM 1561 C CA . ASP B 1 27 ? -8.734 -15.914 -13.383 1 87.94 27 ASP B CA 1
ATOM 1562 C C . ASP B 1 27 ? -7.402 -16.641 -13.273 1 87.94 27 ASP B C 1
ATOM 1564 O O . ASP B 1 27 ? -6.664 -16.75 -14.25 1 87.94 27 ASP B O 1
ATOM 1568 N N . LEU B 1 28 ? -7.102 -17.141 -12.148 1 91.31 28 LEU B N 1
ATOM 1569 C CA . LEU B 1 28 ? -5.832 -17.812 -11.898 1 91.31 28 LEU B CA 1
ATOM 1570 C C . LEU B 1 28 ? -5.734 -19.109 -12.695 1 91.31 28 LEU B C 1
ATOM 1572 O O . LEU B 1 28 ? -4.633 -19.609 -12.945 1 91.31 28 LEU B O 1
ATOM 1576 N N . GLY B 1 29 ? -6.863 -19.609 -13.047 1 91.56 29 GLY B N 1
ATOM 1577 C CA . GLY B 1 29 ? -6.887 -20.844 -13.82 1 91.56 29 GLY B CA 1
ATOM 1578 C C . GLY B 1 29 ? -6.312 -20.688 -15.211 1 91.56 29 GLY B C 1
ATOM 1579 O O . GLY B 1 29 ? -5.867 -21.672 -15.82 1 91.56 29 GLY B O 1
ATOM 1580 N N . ALA B 1 30 ? -6.387 -19.516 -15.727 1 92.19 30 ALA B N 1
ATOM 1581 C CA . ALA B 1 30 ? -5.867 -19.234 -17.062 1 92.19 30 ALA B CA 1
ATOM 1582 C C . ALA B 1 30 ? -4.363 -18.969 -17.016 1 92.19 30 ALA B C 1
ATOM 1584 O O . ALA B 1 30 ? -3.744 -18.703 -18.047 1 92.19 30 ALA B O 1
ATOM 1585 N N . GLY B 1 31 ? -3.857 -19.094 -15.875 1 93.81 31 GLY B N 1
ATOM 1586 C CA . GLY B 1 31 ? -2.449 -18.781 -15.703 1 93.81 31 GLY B CA 1
ATOM 1587 C C . GLY B 1 31 ? -2.213 -17.484 -14.961 1 93.81 31 GLY B C 1
ATOM 1588 O O . GLY B 1 31 ? -3.084 -16.609 -14.938 1 93.81 31 GLY B O 1
ATOM 1589 N N . PHE B 1 32 ? -1.093 -17.406 -14.391 1 95.25 32 PHE B N 1
ATOM 1590 C CA . PHE B 1 32 ? -0.773 -16.203 -13.641 1 95.25 32 PHE B CA 1
ATOM 1591 C C . PHE B 1 32 ? 0.734 -16.047 -13.477 1 95.25 32 PHE B C 1
ATOM 1593 O O . PHE B 1 32 ? 1.49 -16.984 -13.719 1 95.25 32 PHE B O 1
ATOM 1600 N N . THR B 1 33 ? 1.102 -14.867 -13.211 1 95.5 33 THR B N 1
ATOM 1601 C CA . THR B 1 33 ? 2.502 -14.57 -12.93 1 95.5 33 THR B CA 1
ATOM 1602 C C . THR B 1 33 ? 2.682 -14.117 -11.484 1 95.5 33 THR B C 1
ATOM 1604 O O . THR B 1 33 ? 1.771 -13.539 -10.891 1 95.5 33 THR B O 1
ATOM 1607 N N . LEU B 1 34 ? 3.824 -14.484 -10.977 1 95.69 34 LEU B N 1
ATOM 1608 C CA . LEU B 1 34 ? 4.156 -14.141 -9.602 1 95.69 34 LEU B CA 1
ATOM 1609 C C . LEU B 1 34 ? 5.445 -13.32 -9.547 1 95.69 34 LEU B C 1
ATOM 1611 O O . LEU B 1 34 ? 6.375 -13.57 -10.312 1 95.69 34 LEU B O 1
ATOM 1615 N N . ALA B 1 35 ? 5.441 -12.367 -8.75 1 96.5 35 ALA B N 1
ATOM 1616 C CA . ALA B 1 35 ? 6.652 -11.633 -8.383 1 96.5 35 ALA B CA 1
ATOM 1617 C C . ALA B 1 35 ? 6.863 -11.641 -6.875 1 96.5 35 ALA B C 1
ATOM 1619 O O . ALA B 1 35 ? 5.941 -11.336 -6.113 1 96.5 35 ALA B O 1
ATOM 1620 N N . LEU B 1 36 ? 8.031 -12.07 -6.457 1 96.38 36 LEU B N 1
ATOM 1621 C CA . LEU B 1 36 ? 8.383 -12.156 -5.043 1 96.38 36 LEU B CA 1
ATOM 1622 C C . LEU B 1 36 ? 9.617 -11.312 -4.734 1 96.38 36 LEU B C 1
ATOM 1624 O O . LEU B 1 36 ? 10.586 -11.32 -5.496 1 96.38 36 LEU B O 1
ATOM 1628 N N . THR B 1 37 ? 9.516 -10.531 -3.678 1 95.56 37 THR B N 1
ATOM 1629 C CA . THR B 1 37 ? 10.672 -9.727 -3.295 1 95.56 37 THR B CA 1
ATOM 1630 C C . THR B 1 37 ? 10.805 -9.664 -1.776 1 95.56 37 THR B C 1
ATOM 1632 O O . THR B 1 37 ? 9.812 -9.695 -1.055 1 95.56 37 THR B O 1
ATOM 1635 N N . ASP B 1 38 ? 12 -9.641 -1.3 1 93.31 38 ASP B N 1
ATOM 1636 C CA . ASP B 1 38 ? 12.281 -9.438 0.119 1 93.31 38 ASP B CA 1
ATOM 1637 C C . ASP B 1 38 ? 12.672 -7.984 0.4 1 93.31 38 ASP B C 1
ATOM 1639 O O . ASP B 1 38 ? 13.094 -7.656 1.509 1 93.31 38 ASP B O 1
ATOM 1643 N N . GLY B 1 39 ? 12.586 -7.188 -0.59 1 89.62 39 GLY B N 1
ATOM 1644 C CA . GLY B 1 39 ? 12.977 -5.789 -0.464 1 89.62 39 GLY B CA 1
ATOM 1645 C C . GLY B 1 39 ? 14.305 -5.48 -1.128 1 89.62 39 GLY B C 1
ATOM 1646 O O . GLY B 1 39 ? 14.594 -4.324 -1.442 1 89.62 39 GLY B O 1
ATOM 1647 N N . SER B 1 40 ? 15.148 -6.41 -1.28 1 89.62 40 SER B N 1
ATOM 1648 C CA . SER B 1 40 ? 16.453 -6.246 -1.894 1 89.62 40 SER B CA 1
ATOM 1649 C C . SER B 1 40 ? 16.562 -7.012 -3.207 1 89.62 40 SER B C 1
ATOM 1651 O O . SER B 1 40 ? 17 -6.465 -4.223 1 89.62 40 SER B O 1
ATOM 1653 N N . SER B 1 41 ? 16.172 -8.234 -3.113 1 93.62 41 SER B N 1
ATOM 1654 C CA . SER B 1 41 ? 16.125 -9.094 -4.293 1 93.62 41 SER B CA 1
ATOM 1655 C C . SER B 1 41 ? 14.695 -9.391 -4.719 1 93.62 41 SER B C 1
ATOM 1657 O O . SER B 1 41 ? 13.758 -9.156 -3.953 1 93.62 41 SER B O 1
ATOM 1659 N N . ALA B 1 42 ? 14.617 -9.727 -5.996 1 95.62 42 ALA B N 1
ATOM 1660 C CA . ALA B 1 42 ? 13.289 -10.031 -6.52 1 95.62 42 ALA B CA 1
ATOM 1661 C C . ALA B 1 42 ? 13.344 -11.211 -7.488 1 95.62 42 ALA B C 1
ATOM 1663 O O . ALA B 1 42 ? 14.344 -11.422 -8.172 1 95.62 42 ALA B O 1
ATOM 1664 N N . TRP B 1 43 ? 12.297 -11.961 -7.441 1 97.25 43 TRP B N 1
ATOM 1665 C CA . TRP B 1 43 ? 12.172 -13.141 -8.297 1 97.25 43 TRP B CA 1
ATOM 1666 C C . TRP B 1 43 ? 10.82 -13.156 -9.008 1 97.25 43 TRP B C 1
ATOM 1668 O O . TRP B 1 43 ? 9.836 -12.633 -8.492 1 97.25 43 TRP B O 1
ATOM 1678 N N . ILE B 1 44 ? 10.883 -13.695 -10.18 1 97.62 44 ILE B N 1
ATOM 1679 C CA . ILE B 1 44 ? 9.648 -13.75 -10.961 1 97.62 44 ILE B CA 1
ATOM 1680 C C . ILE B 1 44 ? 9.422 -15.172 -11.461 1 97.62 44 ILE B C 1
ATOM 1682 O O . ILE B 1 44 ? 10.375 -15.914 -11.703 1 97.62 44 ILE B O 1
ATOM 1686 N N . GLY B 1 45 ? 8.18 -15.484 -11.578 1 97.12 45 GLY B N 1
ATOM 1687 C CA . GLY B 1 45 ? 7.773 -16.781 -12.102 1 97.12 45 GLY B CA 1
ATOM 1688 C C . GLY B 1 45 ? 6.41 -16.75 -12.773 1 97.12 45 GLY B C 1
ATOM 1689 O O . GLY B 1 45 ? 5.656 -15.781 -12.609 1 97.12 45 GLY B O 1
ATOM 1690 N N . GLU B 1 46 ? 6.242 -17.734 -13.555 1 95.88 46 GLU B N 1
ATOM 1691 C CA . GLU B 1 46 ? 4.977 -17.828 -14.273 1 95.88 46 GLU B CA 1
ATOM 1692 C C . GLU B 1 46 ? 4.402 -19.25 -14.188 1 95.88 46 GLU B C 1
ATOM 1694 O O . GLU B 1 46 ? 5.148 -20.219 -14.195 1 95.88 46 GLU B O 1
ATOM 1699 N N . VAL B 1 47 ? 3.129 -19.312 -14.047 1 95.44 47 VAL B N 1
ATOM 1700 C CA . VAL B 1 47 ? 2.398 -20.578 -14.055 1 95.44 47 VAL B CA 1
ATOM 1701 C C . VAL B 1 47 ? 1.396 -20.578 -15.203 1 95.44 47 VAL B C 1
ATOM 1703 O O . VAL B 1 47 ? 0.552 -19.688 -15.312 1 95.44 47 VAL B O 1
ATOM 1706 N N . SER B 1 48 ? 1.508 -21.578 -16 1 94.62 48 SER B N 1
ATOM 1707 C CA . SER B 1 48 ? 0.635 -21.656 -17.172 1 94.62 48 SER B CA 1
ATOM 1708 C C . SER B 1 48 ? -0.695 -22.312 -16.812 1 94.62 48 SER B C 1
ATOM 1710 O O . SER B 1 48 ? -0.815 -22.984 -15.781 1 94.62 48 SER B O 1
ATOM 1712 N N . GLU B 1 49 ? -1.657 -22.141 -17.734 1 93.44 49 GLU B N 1
ATOM 1713 C CA . GLU B 1 49 ? -2.951 -22.797 -17.578 1 93.44 49 GLU B CA 1
ATOM 1714 C C . GLU B 1 49 ? -2.799 -24.312 -17.5 1 93.44 49 GLU B C 1
ATOM 1716 O O . GLU B 1 49 ? -3.479 -24.984 -16.719 1 93.44 49 GLU B O 1
ATOM 1721 N N . ASP B 1 50 ? -1.899 -24.828 -18.375 1 94.25 50 ASP B N 1
ATOM 1722 C CA . ASP B 1 50 ? -1.668 -26.266 -18.391 1 94.25 50 ASP B CA 1
ATOM 1723 C C . ASP B 1 50 ? -1.163 -26.766 -17.047 1 94.25 50 ASP B C 1
ATOM 1725 O O . ASP B 1 50 ? -1.568 -27.844 -16.578 1 94.25 50 ASP B O 1
ATOM 1729 N N . GLU B 1 51 ? -0.314 -26.047 -16.516 1 91.62 51 GLU B N 1
ATOM 1730 C CA . GLU B 1 51 ? 0.232 -26.422 -15.211 1 91.62 51 GLU B CA 1
ATOM 1731 C C . GLU B 1 51 ? -0.851 -26.406 -14.141 1 91.62 51 GLU B C 1
ATOM 1733 O O . GLU B 1 51 ? -0.914 -27.312 -13.305 1 91.62 51 GLU B O 1
ATOM 1738 N N . VAL B 1 52 ? -1.708 -25.391 -14.148 1 92.94 52 VAL B N 1
ATOM 1739 C CA . VAL B 1 52 ? -2.803 -25.297 -13.188 1 92.94 52 VAL B CA 1
ATOM 1740 C C . VAL B 1 52 ? -3.736 -26.5 -13.344 1 92.94 52 VAL B C 1
ATOM 1742 O O . VAL B 1 52 ? -4.133 -27.125 -12.359 1 92.94 52 VAL B O 1
ATOM 1745 N N . THR B 1 53 ? -4.047 -26.828 -14.562 1 91.5 53 THR B N 1
ATOM 1746 C CA . THR B 1 53 ? -4.945 -27.953 -14.859 1 91.5 53 THR B CA 1
ATOM 1747 C C . THR B 1 53 ? -4.332 -29.266 -14.406 1 91.5 53 THR B C 1
ATOM 1749 O O . THR B 1 53 ? -5.02 -30.109 -13.828 1 91.5 53 THR B O 1
ATOM 1752 N N . ARG B 1 54 ? -3.104 -29.484 -14.719 1 92.56 54 ARG B N 1
ATOM 1753 C CA . ARG B 1 54 ? -2.4 -30.703 -14.344 1 92.56 54 ARG B CA 1
ATOM 1754 C C . ARG B 1 54 ? -2.381 -30.875 -12.828 1 92.56 54 ARG B C 1
ATOM 1756 O O . ARG B 1 54 ? -2.631 -31.969 -12.312 1 92.56 54 ARG B O 1
ATOM 1763 N N . GLU B 1 55 ? -2.039 -29.734 -12.109 1 90.62 55 GLU B N 1
ATOM 1764 C CA . GLU B 1 55 ? -1.982 -29.797 -10.648 1 90.62 55 GLU B CA 1
ATOM 1765 C C . GLU B 1 55 ? -3.354 -30.109 -10.062 1 90.62 55 GLU B C 1
ATOM 1767 O O . GLU B 1 55 ? -3.465 -30.906 -9.125 1 90.62 55 GLU B O 1
ATOM 1772 N N . ALA B 1 56 ? -4.395 -29.484 -10.547 1 92.44 56 ALA B N 1
ATOM 1773 C CA . ALA B 1 56 ? -5.754 -29.766 -10.094 1 92.44 56 ALA B CA 1
ATOM 1774 C C . ALA B 1 56 ? -6.113 -31.234 -10.312 1 92.44 56 ALA B C 1
ATOM 1776 O O . ALA B 1 56 ? -6.684 -31.875 -9.422 1 92.44 56 ALA B O 1
ATOM 1777 N N . THR B 1 57 ? -5.805 -31.797 -11.484 1 93.06 57 THR B N 1
ATOM 1778 C CA . THR B 1 57 ? -6.078 -33.188 -11.828 1 93.06 57 THR B CA 1
ATOM 1779 C C . THR B 1 57 ? -5.316 -34.125 -10.898 1 93.06 57 THR B C 1
ATOM 1781 O O . THR B 1 57 ? -5.879 -35.125 -10.406 1 93.06 57 THR B O 1
ATOM 1784 N N . ASP B 1 58 ? -4.078 -33.844 -10.68 1 91.25 58 ASP B N 1
ATOM 1785 C CA . ASP B 1 58 ? -3.238 -34.688 -9.805 1 91.25 58 ASP B CA 1
ATOM 1786 C C . ASP B 1 58 ? -3.805 -34.719 -8.391 1 91.25 58 ASP B C 1
ATOM 1788 O O . ASP B 1 58 ? -3.682 -35.75 -7.703 1 91.25 58 ASP B O 1
ATOM 1792 N N . MET B 1 59 ? -4.406 -33.625 -7.914 1 89.31 59 MET B N 1
ATOM 1793 C CA . MET B 1 59 ? -4.969 -33.531 -6.57 1 89.31 59 MET B CA 1
ATOM 1794 C C . MET B 1 59 ? -6.359 -34.156 -6.516 1 89.31 59 MET B C 1
ATOM 1796 O O . MET B 1 59 ? -6.895 -34.406 -5.434 1 89.31 59 MET B O 1
ATOM 1800 N N . GLY B 1 60 ? -7.02 -34.406 -7.648 1 91.12 60 GLY B N 1
ATOM 1801 C CA . GLY B 1 60 ? -8.328 -35.031 -7.73 1 91.12 60 GLY B CA 1
ATOM 1802 C C . GLY B 1 60 ? -9.461 -34.062 -7.422 1 91.12 60 GLY B C 1
ATOM 1803 O O . GLY B 1 60 ? -10.492 -34.469 -6.871 1 91.12 60 GLY B O 1
ATOM 1804 N N . VAL B 1 61 ? -9.172 -32.781 -7.633 1 90.69 61 VAL B N 1
ATOM 1805 C CA . VAL B 1 61 ? -10.195 -31.781 -7.379 1 90.69 61 VAL B CA 1
ATOM 1806 C C . VAL B 1 61 ? -10.555 -31.062 -8.68 1 90.69 61 VAL B C 1
ATOM 1808 O O . VAL B 1 61 ? -9.812 -31.141 -9.664 1 90.69 61 VAL B O 1
ATOM 1811 N N . THR B 1 62 ? -11.789 -30.453 -8.617 1 93.19 62 THR B N 1
ATOM 1812 C CA . THR B 1 62 ? -12.188 -29.703 -9.805 1 93.19 62 THR B CA 1
ATOM 1813 C C . THR B 1 62 ? -11.32 -28.469 -9.977 1 93.19 62 THR B C 1
ATOM 1815 O O . THR B 1 62 ? -10.82 -27.906 -9 1 93.19 62 THR B O 1
ATOM 1818 N N . ARG B 1 63 ? -11.164 -28.062 -11.164 1 91.5 63 ARG B N 1
ATOM 1819 C CA . ARG B 1 63 ? -10.391 -26.875 -11.477 1 91.5 63 ARG B CA 1
ATOM 1820 C C . ARG B 1 63 ? -10.93 -25.656 -10.734 1 91.5 63 ARG B C 1
ATOM 1822 O O . ARG B 1 63 ? -10.156 -24.844 -10.227 1 91.5 63 ARG B O 1
ATOM 1829 N N . GLU B 1 64 ? -12.164 -25.5 -10.75 1 91.81 64 GLU B N 1
ATOM 1830 C CA . GLU B 1 64 ? -12.82 -24.359 -10.094 1 91.81 64 GLU B CA 1
ATOM 1831 C C . GLU B 1 64 ? -12.477 -24.312 -8.609 1 91.81 64 GLU B C 1
ATOM 1833 O O . GLU B 1 64 ? -12.18 -23.25 -8.07 1 91.81 64 GLU B O 1
ATOM 1838 N N . ARG B 1 65 ? -12.562 -25.391 -7.996 1 91.81 65 ARG B N 1
ATOM 1839 C CA . ARG B 1 65 ? -12.25 -25.469 -6.57 1 91.81 65 ARG B CA 1
ATOM 1840 C C . ARG B 1 65 ? -10.781 -25.156 -6.316 1 91.81 65 ARG B C 1
ATOM 1842 O O . ARG B 1 65 ? -10.445 -24.453 -5.367 1 91.81 65 ARG B O 1
ATOM 1849 N N . TYR B 1 66 ? -9.961 -25.75 -7.148 1 93.75 66 TYR B N 1
ATOM 1850 C CA . TYR B 1 66 ? -8.523 -25.516 -7.031 1 93.75 66 TYR B CA 1
ATOM 1851 C C . TYR B 1 66 ? -8.195 -24.047 -7.184 1 93.75 66 TYR B C 1
ATOM 1853 O O . TYR B 1 66 ? -7.441 -23.484 -6.379 1 93.75 66 TYR B O 1
ATOM 1861 N N . VAL B 1 67 ? -8.75 -23.438 -8.219 1 93.25 67 VAL B N 1
ATOM 1862 C CA . VAL B 1 67 ? -8.523 -22.016 -8.484 1 93.25 67 VAL B CA 1
ATOM 1863 C C . VAL B 1 67 ? -9.016 -21.188 -7.301 1 93.25 67 VAL B C 1
ATOM 1865 O O . VAL B 1 67 ? -8.391 -20.188 -6.938 1 93.25 67 VAL B O 1
ATOM 1868 N N . GLY B 1 68 ? -10.094 -21.562 -6.73 1 90.19 68 GLY B N 1
ATOM 1869 C CA . GLY B 1 68 ? -10.578 -20.891 -5.527 1 90.19 68 GLY B CA 1
ATOM 1870 C C . GLY B 1 68 ? -9.578 -20.938 -4.387 1 90.19 68 GLY B C 1
ATOM 1871 O O . GLY B 1 68 ? -9.367 -19.938 -3.697 1 90.19 68 GLY B O 1
ATOM 1872 N N . ASP B 1 69 ? -8.953 -22.094 -4.211 1 90.06 69 ASP B N 1
ATOM 1873 C CA . ASP B 1 69 ? -7.93 -22.25 -3.182 1 90.06 69 ASP B CA 1
ATOM 1874 C C . ASP B 1 69 ? -6.715 -21.359 -3.471 1 90.06 69 ASP B C 1
ATOM 1876 O O . ASP B 1 69 ? -6.148 -20.766 -2.559 1 90.06 69 ASP B O 1
ATOM 1880 N N . LEU B 1 70 ? -6.387 -21.359 -4.738 1 92.19 70 LEU B N 1
ATOM 1881 C CA . LEU B 1 70 ? -5.25 -20.547 -5.148 1 92.19 70 LEU B CA 1
ATOM 1882 C C . LEU B 1 70 ? -5.516 -19.062 -4.867 1 92.19 70 LEU B C 1
ATOM 1884 O O . LEU B 1 70 ? -4.629 -18.359 -4.391 1 92.19 70 LEU B O 1
ATOM 1888 N N . LEU B 1 71 ? -6.68 -18.672 -5.203 1 90.5 71 LEU B N 1
ATOM 1889 C CA . LEU B 1 71 ? -7.066 -17.281 -4.988 1 90.5 71 LEU B CA 1
ATOM 1890 C C . LEU B 1 71 ? -6.984 -16.922 -3.51 1 90.5 71 LEU B C 1
ATOM 1892 O O . LEU B 1 71 ? -6.438 -15.867 -3.152 1 90.5 71 LEU B O 1
ATOM 1896 N N . GLU B 1 72 ? -7.398 -17.734 -2.682 1 88.38 72 GLU B N 1
ATOM 1897 C CA . GLU B 1 72 ? -7.371 -17.5 -1.241 1 88.38 72 GLU B CA 1
ATOM 1898 C C . GLU B 1 72 ? -5.941 -17.484 -0.708 1 88.38 72 GLU B C 1
ATOM 1900 O O . GLU B 1 72 ? -5.598 -16.672 0.148 1 88.38 72 GLU B O 1
ATOM 1905 N N . ALA B 1 73 ? -5.172 -18.328 -1.226 1 89.94 73 ALA B N 1
ATOM 1906 C CA . ALA B 1 73 ? -3.807 -18.5 -0.735 1 89.94 73 ALA B CA 1
ATOM 1907 C C . ALA B 1 73 ? -2.91 -17.359 -1.215 1 89.94 73 ALA B C 1
ATOM 1909 O O . ALA B 1 73 ? -2.133 -16.797 -0.435 1 89.94 73 ALA B O 1
ATOM 1910 N N . LEU B 1 74 ? -3.08 -16.953 -2.5 1 92 74 LEU B N 1
ATOM 1911 C CA . LEU B 1 74 ? -2.07 -16.109 -3.137 1 92 74 LEU B CA 1
ATOM 1912 C C . LEU B 1 74 ? -2.506 -14.648 -3.146 1 92 74 LEU B C 1
ATOM 1914 O O . LEU B 1 74 ? -1.674 -13.75 -3.291 1 92 74 LEU B O 1
ATOM 1918 N N . THR B 1 75 ? -3.734 -14.344 -2.963 1 88.62 75 THR B N 1
ATOM 1919 C CA . THR B 1 75 ? -4.184 -12.977 -3.176 1 88.62 75 THR B CA 1
ATOM 1920 C C . THR B 1 75 ? -4.699 -12.367 -1.875 1 88.62 75 THR B C 1
ATOM 1922 O O . THR B 1 75 ? -4.926 -11.156 -1.797 1 88.62 75 THR B O 1
ATOM 1925 N N . LYS B 1 76 ? -4.914 -13.156 -0.917 1 83.81 76 LYS B N 1
ATOM 1926 C CA . LYS B 1 76 ? -5.41 -12.625 0.347 1 83.81 76 LYS B CA 1
ATOM 1927 C C . LYS B 1 76 ? -4.277 -12.445 1.354 1 83.81 76 LYS B C 1
ATOM 1929 O O . LYS B 1 76 ? -3.363 -13.273 1.414 1 83.81 76 LYS B O 1
ATOM 1934 N N . SER B 1 77 ? -4.332 -11.367 2.047 1 78.75 77 SER B N 1
ATOM 1935 C CA . SER B 1 77 ? -3.309 -11.086 3.049 1 78.75 77 SER B CA 1
ATOM 1936 C C . SER B 1 77 ? -3.396 -12.062 4.215 1 78.75 77 SER B C 1
ATOM 1938 O O . SER B 1 77 ? -4.473 -12.586 4.516 1 78.75 77 SER B O 1
ATOM 1940 N N . GLU B 1 78 ? -2.211 -12.227 4.832 1 71.94 78 GLU B N 1
ATOM 1941 C CA . GLU B 1 78 ? -2.135 -13.109 5.996 1 71.94 78 GLU B CA 1
ATOM 1942 C C . GLU B 1 78 ? -3.047 -12.617 7.117 1 71.94 78 GLU B C 1
ATOM 1944 O O . GLU B 1 78 ? -3.654 -13.422 7.824 1 71.94 78 GLU B O 1
ATOM 1949 N N . GLU B 1 79 ? -3.117 -11.336 7.25 1 68.5 79 GLU B N 1
ATOM 1950 C CA . GLU B 1 79 ? -3.936 -10.727 8.297 1 68.5 79 GLU B CA 1
ATOM 1951 C C . GLU B 1 79 ? -5.418 -11.008 8.062 1 68.5 79 GLU B C 1
ATOM 1953 O O . GLU B 1 79 ? -6.16 -11.273 9.016 1 68.5 79 GLU B O 1
ATOM 1958 N N . ARG B 1 80 ? -5.809 -10.891 6.906 1 66.75 80 ARG B N 1
ATOM 1959 C CA . ARG B 1 80 ? -7.203 -11.156 6.57 1 66.75 80 ARG B CA 1
ATOM 1960 C C . ARG B 1 80 ? -7.531 -12.641 6.711 1 66.75 80 ARG B C 1
ATOM 1962 O O . ARG B 1 80 ? -8.664 -13 7.027 1 66.75 80 ARG B O 1
ATOM 1969 N N . ARG B 1 81 ? -6.488 -13.367 6.465 1 62.94 81 ARG B N 1
ATOM 1970 C CA . ARG B 1 81 ? -6.695 -14.805 6.59 1 62.94 81 ARG B CA 1
ATOM 1971 C C . ARG B 1 81 ? -6.918 -15.203 8.047 1 62.94 81 ARG B C 1
ATOM 1973 O O . ARG B 1 81 ? -7.719 -16.094 8.344 1 62.94 81 ARG B O 1
ATOM 1980 N N . ARG B 1 82 ? -6.285 -14.391 9.062 1 61.66 82 ARG B N 1
ATOM 1981 C CA . ARG B 1 82 ? -6.395 -14.688 10.492 1 61.66 82 ARG B CA 1
ATOM 1982 C C . ARG B 1 82 ? -7.66 -14.07 11.078 1 61.66 82 ARG B C 1
ATOM 1984 O O . ARG B 1 82 ? -8.25 -14.617 12.008 1 61.66 82 ARG B O 1
ATOM 1991 N N . GLY B 1 83 ? -7.977 -12.82 10.875 1 56.06 83 GLY B N 1
ATOM 1992 C CA . GLY B 1 83 ? -9.062 -12.055 11.469 1 56.06 83 GLY B CA 1
ATOM 1993 C C . GLY B 1 83 ? -10.43 -12.453 10.945 1 56.06 83 GLY B C 1
ATOM 1994 O O . GLY B 1 83 ? -11.453 -11.977 11.445 1 56.06 83 GLY B O 1
ATOM 1995 N N . GLY B 1 84 ? -10.625 -12.797 9.82 1 50.09 84 GLY B N 1
ATOM 1996 C CA . GLY B 1 84 ? -11.984 -13.234 9.555 1 50.09 84 GLY B CA 1
ATOM 1997 C C . GLY B 1 84 ? -12.508 -14.227 10.57 1 50.09 84 GLY B C 1
ATOM 1998 O O . GLY B 1 84 ? -11.93 -15.297 10.758 1 50.09 84 GLY B O 1
ATOM 1999 N N . GLY B 1 85 ? -12.984 -13.68 11.727 1 42.38 85 GLY B N 1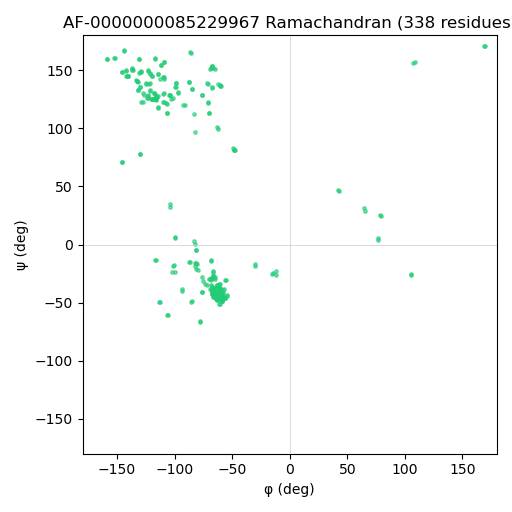
ATOM 2000 C CA . GLY B 1 85 ? -13.656 -14.43 12.773 1 42.38 85 GLY B CA 1
ATOM 2001 C C . GLY B 1 85 ? -14.422 -15.625 12.242 1 42.38 85 GLY B C 1
ATOM 2002 O O . GLY B 1 85 ? -15.383 -16.078 12.875 1 42.38 85 GLY B O 1
ATOM 2003 N N . ARG B 1 86 ? -14.867 -15.984 11.117 1 42.34 86 ARG B N 1
ATOM 2004 C CA . ARG B 1 86 ? -15.57 -17.219 11.438 1 42.34 86 ARG B CA 1
ATOM 2005 C C . ARG B 1 86 ? -14.703 -18.141 12.289 1 42.34 86 ARG B C 1
ATOM 2007 O O . ARG B 1 86 ? -13.602 -18.5 11.898 1 42.34 86 ARG B O 1
ATOM 2014 N N . ARG B 1 87 ? -14.539 -18.016 13.711 1 41.47 87 ARG B N 1
ATOM 2015 C CA . ARG B 1 87 ? -14.227 -19.047 14.703 1 41.47 87 ARG B CA 1
ATOM 2016 C C . ARG B 1 87 ? -14.352 -20.438 14.102 1 41.47 87 ARG B C 1
ATOM 2018 O O . ARG B 1 87 ? -14.406 -21.438 14.828 1 41.47 87 ARG B O 1
ATOM 2025 N N . GLY B 1 88 ? -15.086 -20.688 13.055 1 42.84 88 GLY B N 1
ATOM 2026 C CA . GLY B 1 88 ? -15.281 -22.125 13.055 1 42.84 88 GLY B CA 1
ATOM 2027 C C . GLY B 1 88 ? -13.992 -22.922 12.961 1 42.84 88 GLY B C 1
ATOM 2028 O O . GLY B 1 88 ? -12.953 -22.359 12.594 1 42.84 88 GLY B O 1
ATOM 2029 N N . ASP B 1 89 ? -13.773 -24.016 13.703 1 48.47 89 ASP B N 1
ATOM 2030 C CA . ASP B 1 89 ? -12.844 -25.141 13.781 1 48.47 89 ASP B CA 1
ATOM 2031 C C . ASP B 1 89 ? -12.039 -25.281 12.492 1 48.47 89 ASP B C 1
ATOM 2033 O O . ASP B 1 89 ? -11.039 -26.016 12.453 1 48.47 89 ASP B O 1
ATOM 2037 N N . ASP B 1 90 ? -12.508 -24.812 11.297 1 52.84 90 ASP B N 1
ATOM 2038 C CA . ASP B 1 90 ? -11.891 -25.188 10.023 1 52.84 90 ASP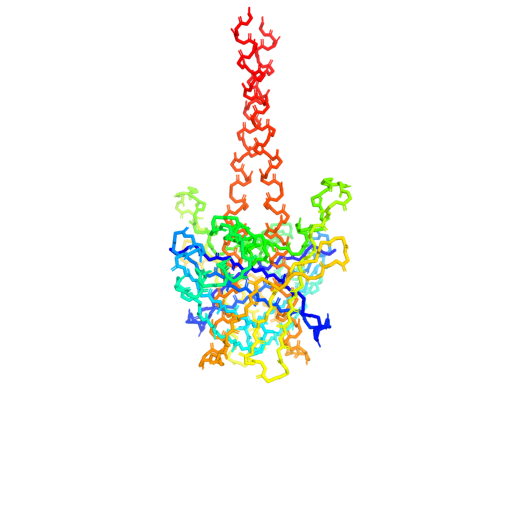 B CA 1
ATOM 2039 C C . ASP B 1 90 ? -11.039 -24.047 9.469 1 52.84 90 ASP B C 1
ATOM 2041 O O . ASP B 1 90 ? -11.078 -23.766 8.273 1 52.84 90 ASP B O 1
ATOM 2045 N N . GLU B 1 91 ? -10.391 -23.266 10.195 1 57.25 91 GLU B N 1
ATOM 2046 C CA . GLU B 1 91 ? -9.562 -22.172 9.695 1 57.25 91 GLU B CA 1
ATOM 2047 C C . GLU B 1 91 ? -8.422 -22.688 8.828 1 57.25 91 GLU B C 1
ATOM 2049 O O . GLU B 1 91 ? -7.574 -23.453 9.297 1 57.25 91 GLU B O 1
ATOM 2054 N N . GLU B 1 92 ? -8.539 -22.656 7.535 1 64.38 92 GLU B N 1
ATOM 2055 C CA . GLU B 1 92 ? -7.496 -23.031 6.59 1 64.38 92 GLU B CA 1
ATOM 2056 C C . GLU B 1 92 ? -6.355 -22.016 6.594 1 64.38 92 GLU B C 1
ATOM 2058 O O . GLU B 1 92 ? -6.594 -20.812 6.52 1 64.38 92 GLU B O 1
ATOM 2063 N N . VAL B 1 93 ? -5.176 -22.562 7.102 1 81.06 93 VAL B N 1
ATOM 2064 C CA . VAL B 1 93 ? -3.961 -21.75 7.141 1 81.06 93 VAL B CA 1
ATOM 2065 C C . VAL B 1 93 ? -3.096 -22.062 5.922 1 81.06 93 VAL B C 1
ATOM 2067 O O . VAL B 1 93 ? -2.979 -23.219 5.512 1 81.06 93 VAL B O 1
ATOM 2070 N N . TYR B 1 94 ? -2.672 -21 5.246 1 88.06 94 TYR B N 1
ATOM 2071 C CA . TYR B 1 94 ? -1.796 -21.172 4.094 1 88.06 94 TYR B CA 1
ATOM 2072 C C . TYR B 1 94 ? -0.339 -20.938 4.473 1 88.06 94 TYR B C 1
ATOM 2074 O O . TYR B 1 94 ? -0.037 -20.047 5.277 1 88.06 94 TYR B O 1
ATOM 2082 N N . ALA B 1 95 ? 0.498 -21.844 3.975 1 91.31 95 ALA B N 1
ATOM 2083 C CA . ALA B 1 95 ? 1.93 -21.75 4.25 1 91.31 95 ALA B CA 1
ATOM 2084 C C . ALA B 1 95 ? 2.73 -21.641 2.955 1 91.31 95 ALA B C 1
ATOM 2086 O O . ALA B 1 95 ? 2.395 -22.266 1.951 1 91.31 95 ALA B O 1
ATOM 2087 N N . PHE B 1 96 ? 3.789 -20.938 3.039 1 95.06 96 PHE B N 1
ATOM 2088 C CA . PHE B 1 96 ? 4.637 -20.688 1.879 1 95.06 96 PHE B CA 1
ATOM 2089 C C . PHE B 1 96 ? 6.074 -21.109 2.156 1 95.06 96 PHE B C 1
ATOM 2091 O O . PHE B 1 96 ? 6.59 -20.891 3.252 1 95.06 96 PHE B O 1
ATOM 2098 N N . HIS B 1 97 ? 6.625 -21.719 1.148 1 95 97 HIS B N 1
ATOM 2099 C CA . HIS B 1 97 ? 7.992 -22.219 1.255 1 95 97 HIS B CA 1
ATOM 2100 C C . HIS B 1 97 ? 8.828 -21.766 0.059 1 95 97 HIS B C 1
ATOM 2102 O O . HIS B 1 97 ? 8.359 -21.812 -1.081 1 95 97 HIS B O 1
ATOM 2108 N N . LEU B 1 98 ? 10.016 -21.328 0.357 1 95.44 98 LEU B N 1
ATOM 2109 C CA . LEU B 1 98 ? 10.977 -20.938 -0.67 1 95.44 98 LEU B CA 1
ATOM 2110 C C . LEU B 1 98 ? 12.312 -21.656 -0.449 1 95.44 98 LEU B C 1
ATOM 2112 O O . LEU B 1 98 ? 12.852 -21.641 0.66 1 95.44 98 LEU B O 1
ATOM 2116 N N . THR B 1 99 ? 12.773 -22.234 -1.503 1 94.31 99 THR B N 1
ATOM 2117 C CA . THR B 1 99 ? 14.031 -22.953 -1.386 1 94.31 99 THR B CA 1
ATOM 2118 C C . THR B 1 99 ? 15.18 -22 -1.113 1 94.31 99 THR B C 1
ATOM 2120 O O . THR B 1 99 ? 15.117 -20.828 -1.493 1 94.31 99 THR B O 1
ATOM 2123 N N . PRO B 1 100 ? 16.203 -22.438 -0.468 1 90 100 PRO B N 1
ATOM 2124 C CA . PRO B 1 100 ? 17.344 -21.562 -0.151 1 90 100 PRO B CA 1
ATOM 2125 C C . PRO B 1 100 ? 17.953 -20.922 -1.393 1 90 100 PRO B C 1
ATOM 2127 O O . PRO B 1 100 ? 18.516 -19.828 -1.311 1 90 100 PRO B O 1
ATOM 2130 N N . ASP B 1 101 ? 17.891 -21.609 -2.51 1 91.19 101 ASP B N 1
ATOM 2131 C CA . ASP B 1 101 ? 18.422 -21.062 -3.754 1 91.19 101 ASP B CA 1
ATOM 2132 C C . ASP B 1 101 ? 17.422 -20.109 -4.41 1 91.19 101 ASP B C 1
ATOM 2134 O O . ASP B 1 101 ? 17.734 -19.5 -5.441 1 91.19 101 ASP B O 1
ATOM 2138 N N . HIS B 1 102 ? 16.297 -20.016 -3.838 1 89.94 102 HIS B N 1
ATOM 2139 C CA . HIS B 1 102 ? 15.242 -19.078 -4.254 1 89.94 102 HIS B CA 1
ATOM 2140 C C . HIS B 1 102 ? 14.727 -19.422 -5.648 1 89.94 102 HIS B C 1
ATOM 2142 O O . HIS B 1 102 ? 14.211 -18.562 -6.355 1 89.94 102 HIS B O 1
ATOM 2148 N N . CYS B 1 103 ? 14.805 -20.75 -5.996 1 93.31 103 CYS B N 1
ATOM 2149 C CA . CYS B 1 103 ? 14.398 -21.141 -7.344 1 93.31 103 CYS B CA 1
ATOM 2150 C C . CYS B 1 103 ? 12.992 -21.719 -7.344 1 93.31 103 CYS B C 1
ATOM 2152 O O . CYS B 1 103 ? 12.32 -21.734 -8.375 1 93.31 103 CYS B O 1
ATOM 2154 N N . ARG B 1 104 ? 12.672 -22.188 -6.199 1 95.25 104 ARG B N 1
ATOM 2155 C CA . ARG B 1 104 ? 11.367 -22.844 -6.141 1 95.25 104 ARG B CA 1
ATOM 2156 C C . ARG B 1 104 ? 10.516 -22.281 -5.008 1 95.25 104 ARG B C 1
ATOM 2158 O O . ARG B 1 104 ? 10.914 -22.328 -3.844 1 95.25 104 ARG B O 1
ATOM 2165 N N . PHE B 1 105 ? 9.359 -21.781 -5.379 1 96.94 105 PHE B N 1
ATOM 2166 C CA . PHE B 1 105 ? 8.375 -21.266 -4.438 1 96.94 105 PHE B CA 1
ATOM 2167 C C . PHE B 1 105 ? 7.164 -22.172 -4.355 1 96.94 105 PHE B C 1
ATOM 2169 O O . PHE B 1 105 ? 6.523 -22.453 -5.371 1 96.94 105 PHE B O 1
ATOM 2176 N N . SER B 1 106 ? 6.871 -22.656 -3.139 1 95.62 106 SER B N 1
ATOM 2177 C CA . SER B 1 106 ? 5.746 -23.578 -2.975 1 95.62 106 SER B CA 1
ATOM 2178 C C . SER B 1 106 ? 4.738 -23.047 -1.965 1 95.62 106 SER B C 1
ATOM 2180 O O . SER B 1 106 ? 5.105 -22.297 -1.052 1 95.62 106 SER B O 1
ATOM 2182 N N . TYR B 1 107 ? 3.535 -23.375 -2.158 1 94.38 107 TYR B N 1
ATOM 2183 C CA . TYR B 1 107 ? 2.455 -22.984 -1.262 1 94.38 107 TYR B CA 1
ATOM 2184 C C . TYR B 1 107 ? 1.568 -24.172 -0.913 1 94.38 107 TYR B C 1
ATOM 2186 O O . TYR B 1 107 ? 1.349 -25.062 -1.745 1 94.38 107 TYR B O 1
ATOM 2194 N N . GLN B 1 108 ? 1.167 -24.203 0.367 1 92 108 GLN B N 1
ATOM 2195 C CA . GLN B 1 108 ? 0.373 -25.312 0.882 1 92 108 GLN B CA 1
ATOM 2196 C C . GLN B 1 108 ? -0.761 -24.812 1.773 1 92 108 GLN B C 1
ATOM 2198 O O . GLN B 1 108 ? -0.712 -23.688 2.275 1 92 108 GLN B O 1
ATOM 2203 N N . LYS B 1 109 ? -1.728 -25.594 1.744 1 88.31 109 LYS B N 1
ATOM 2204 C CA . LYS B 1 109 ? -2.869 -25.359 2.621 1 88.31 109 LYS B CA 1
ATOM 2205 C C . LYS B 1 109 ? -2.863 -26.312 3.809 1 88.31 109 LYS B C 1
ATOM 2207 O O . LYS B 1 109 ? -2.668 -27.516 3.639 1 88.31 109 LYS B O 1
ATOM 2212 N N . ILE B 1 110 ? -2.99 -25.766 4.961 1 85.56 110 ILE B N 1
ATOM 2213 C CA . ILE B 1 110 ? -3.012 -26.594 6.156 1 85.56 110 ILE B CA 1
ATOM 2214 C C . ILE B 1 110 ? -4.434 -26.672 6.715 1 85.56 110 ILE B C 1
ATOM 2216 O O . ILE B 1 110 ? -5.012 -25.641 7.082 1 85.56 110 ILE B O 1
ATOM 2220 N N . CYS B 1 111 ? -5.051 -27.891 6.668 1 79.31 111 CYS B N 1
ATOM 2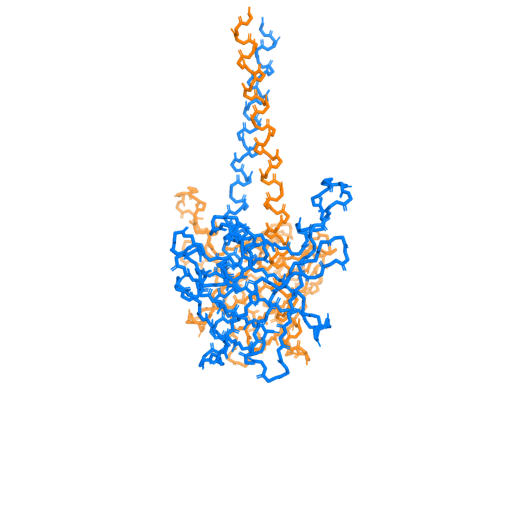221 C CA . CYS B 1 111 ? -6.379 -28.141 7.211 1 79.31 111 CYS B CA 1
ATOM 2222 C C . CYS B 1 111 ? -6.328 -29.156 8.336 1 79.31 111 CYS B C 1
ATOM 2224 O O . CYS B 1 111 ? -5.98 -30.328 8.102 1 79.31 111 CYS B O 1
ATOM 2226 N N . LYS B 1 112 ? -6.863 -28.797 9.508 1 80.06 112 LYS B N 1
ATOM 2227 C CA . LYS B 1 112 ? -6.91 -29.703 10.648 1 80.06 112 LYS B CA 1
ATOM 2228 C C . LYS B 1 112 ? -5.605 -30.469 10.789 1 80.06 112 LYS B C 1
ATOM 2230 O O . LYS B 1 112 ? -5.609 -31.703 10.883 1 80.06 112 LYS B O 1
ATOM 2235 N N . ASP B 1 113 ? -4.398 -29.906 10.727 1 80.88 113 ASP B N 1
ATOM 2236 C CA . ASP B 1 113 ? -3.057 -30.438 10.945 1 80.88 113 ASP B CA 1
ATOM 2237 C C . ASP B 1 113 ? -2.588 -31.266 9.742 1 80.88 113 ASP B C 1
ATOM 2239 O O . ASP B 1 113 ? -1.655 -32.062 9.852 1 80.88 113 ASP B O 1
ATOM 2243 N N . ILE B 1 114 ? -3.404 -31.281 8.742 1 85.94 114 ILE B N 1
ATOM 2244 C CA . ILE B 1 114 ? -2.988 -31.938 7.504 1 85.94 114 ILE B CA 1
ATOM 2245 C C . ILE B 1 114 ? -2.555 -30.875 6.488 1 85.94 114 ILE B C 1
ATOM 2247 O O . ILE B 1 114 ? -3.287 -29.922 6.223 1 85.94 114 ILE B O 1
ATOM 2251 N N . SER B 1 115 ? -1.322 -31.078 5.984 1 86.19 115 SER B N 1
ATOM 2252 C CA . SER B 1 115 ? -0.794 -30.156 4.984 1 86.19 115 SER B CA 1
ATOM 2253 C C . SER B 1 115 ? -1.1 -30.641 3.57 1 86.19 115 SER B C 1
ATOM 2255 O O . SER B 1 115 ? -0.76 -31.766 3.207 1 86.19 115 SER B O 1
ATOM 2257 N N . VAL B 1 116 ? -1.792 -29.859 2.854 1 88.44 116 VAL B N 1
ATOM 2258 C CA . VAL B 1 116 ? -2.1 -30.172 1.463 1 88.44 116 VAL B CA 1
ATOM 2259 C C . VAL B 1 116 ? -1.274 -29.297 0.536 1 88.44 116 VAL B C 1
ATOM 2261 O O . VAL B 1 116 ? -1.321 -28.062 0.638 1 88.44 116 VAL B O 1
ATOM 2264 N N . HIS B 1 117 ? -0.47 -30.062 -0.323 1 91 117 HIS B N 1
ATOM 2265 C CA . HIS B 1 117 ? 0.319 -29.312 -1.296 1 91 117 HIS B CA 1
ATOM 2266 C C . HIS B 1 117 ? -0.569 -28.703 -2.377 1 91 117 HIS B C 1
ATOM 2268 O O . HIS B 1 117 ? -1.273 -29.422 -3.084 1 91 117 HIS B O 1
ATOM 2274 N N . LEU B 1 118 ? -0.56 -27.422 -2.557 1 90.75 118 LEU B N 1
ATOM 2275 C CA . LEU B 1 118 ? -1.4 -26.75 -3.545 1 90.75 118 LEU B CA 1
ATOM 2276 C C . LEU B 1 118 ? -0.649 -26.562 -4.859 1 90.75 118 LEU B C 1
ATOM 2278 O O . LEU B 1 118 ? -1.235 -26.688 -5.938 1 90.75 118 LEU B O 1
ATOM 2282 N N . GLY B 1 119 ? 0.675 -26.234 -4.734 1 92.19 119 GLY B N 1
ATOM 2283 C CA . GLY B 1 119 ? 1.438 -26.031 -5.957 1 92.19 119 GLY B CA 1
ATOM 2284 C C . GLY B 1 119 ? 2.799 -25.406 -5.715 1 92.19 119 GLY B C 1
ATOM 2285 O O . GLY B 1 119 ? 3.176 -25.141 -4.57 1 92.19 119 GLY B O 1
ATOM 2286 N N . SER B 1 120 ? 3.562 -25.406 -6.809 1 92.94 120 SER B N 1
ATOM 2287 C CA . SER B 1 120 ? 4.887 -24.797 -6.777 1 92.94 120 SER B CA 1
ATOM 2288 C C . SER B 1 120 ? 5.199 -24.078 -8.086 1 92.94 120 SER B C 1
ATOM 2290 O O . SER B 1 120 ? 4.648 -24.406 -9.133 1 92.94 120 SER B O 1
ATOM 2292 N N . VAL B 1 121 ? 6.008 -23.047 -7.926 1 94.81 121 VAL B N 1
ATOM 2293 C CA . VAL B 1 121 ? 6.379 -22.266 -9.102 1 94.81 121 VAL B CA 1
ATOM 2294 C C . VAL B 1 121 ? 7.895 -22.062 -9.133 1 94.81 121 VAL B C 1
ATOM 2296 O O . VAL B 1 121 ? 8.516 -21.797 -8.102 1 94.81 121 VAL B O 1
ATOM 2299 N N . GLU B 1 122 ? 8.469 -22.297 -10.273 1 96.06 122 GLU B N 1
ATOM 2300 C CA . GLU B 1 122 ? 9.883 -21.984 -10.453 1 96.06 122 GLU B CA 1
ATOM 2301 C C . GLU B 1 122 ? 10.102 -20.484 -10.633 1 96.06 122 GLU B C 1
ATOM 2303 O O . GLU B 1 122 ? 9.453 -19.859 -11.469 1 96.06 122 GLU B O 1
ATOM 2308 N N . LEU B 1 123 ? 10.992 -20.031 -9.844 1 97.06 123 LEU B N 1
ATOM 2309 C CA . LEU B 1 123 ? 11.25 -18.594 -9.883 1 97.06 123 LEU B CA 1
ATOM 2310 C C . LEU B 1 123 ? 12.617 -18.312 -10.492 1 97.06 123 LEU B C 1
ATOM 2312 O O . LEU B 1 123 ? 13.547 -19.109 -10.344 1 97.06 123 LEU B O 1
ATOM 2316 N N . GLN B 1 124 ? 12.68 -17.266 -11.195 1 96.69 124 GLN B N 1
ATOM 2317 C CA . GLN B 1 124 ? 13.938 -16.75 -11.719 1 96.69 124 GLN B CA 1
ATOM 2318 C C . GLN B 1 124 ? 14.227 -15.344 -11.195 1 96.69 124 GLN B C 1
ATOM 2320 O O . GLN B 1 124 ? 13.305 -14.539 -11.016 1 96.69 124 GLN B O 1
ATOM 2325 N N . PRO B 1 125 ? 15.484 -15.109 -10.984 1 95.94 125 PRO B N 1
ATOM 2326 C CA . PRO B 1 125 ? 15.812 -13.766 -10.516 1 95.94 125 PRO B CA 1
ATOM 2327 C C . PRO B 1 125 ? 15.391 -12.68 -11.5 1 95.94 125 PRO B C 1
ATOM 2329 O O . PRO B 1 125 ? 15.5 -12.859 -12.711 1 95.94 125 PRO B O 1
ATOM 2332 N N . SER B 1 126 ? 14.836 -11.672 -10.945 1 95.31 126 SER B N 1
ATOM 2333 C CA . SER B 1 126 ? 14.453 -10.531 -11.781 1 95.31 126 SER B CA 1
ATOM 2334 C C . SER B 1 126 ? 15.688 -9.766 -12.266 1 95.31 126 SER B C 1
ATOM 2336 O O . SER B 1 126 ? 16.609 -9.523 -11.484 1 95.31 126 SER B O 1
ATOM 2338 N N . PRO B 1 127 ? 15.633 -9.359 -13.578 1 93.88 127 PRO B N 1
ATOM 2339 C CA . PRO B 1 127 ? 16.75 -8.555 -14.07 1 93.88 127 PRO B CA 1
ATOM 2340 C C . PRO B 1 127 ? 16.828 -7.188 -13.398 1 93.88 127 PRO B C 1
ATOM 2342 O O . PRO B 1 127 ? 17.906 -6.59 -13.336 1 93.88 127 PRO B O 1
ATOM 2345 N N . ASN B 1 128 ? 15.719 -6.652 -12.969 1 93.44 128 ASN B N 1
ATOM 2346 C CA . ASN B 1 128 ? 15.672 -5.348 -12.32 1 93.44 128 ASN B CA 1
ATOM 2347 C C . ASN B 1 128 ? 14.891 -5.402 -11.016 1 93.44 128 ASN B C 1
ATOM 2349 O O . ASN B 1 128 ? 13.781 -4.875 -10.93 1 93.44 128 ASN B O 1
ATOM 2353 N N . PRO B 1 129 ? 15.562 -5.918 -10.016 1 93.31 129 PRO B N 1
ATOM 2354 C CA . PRO B 1 129 ? 14.852 -6.105 -8.75 1 93.31 129 PRO B CA 1
ATOM 2355 C C . PRO B 1 129 ? 14.375 -4.789 -8.133 1 93.31 129 PRO B C 1
ATOM 2357 O O . PRO B 1 129 ? 13.289 -4.727 -7.562 1 93.31 129 PRO B O 1
ATOM 2360 N N . LEU B 1 130 ? 15.203 -3.764 -8.344 1 91.69 130 LEU B N 1
ATOM 2361 C CA . LEU B 1 130 ? 14.844 -2.463 -7.789 1 91.69 130 LEU B CA 1
ATOM 2362 C C . LEU B 1 130 ? 13.586 -1.92 -8.453 1 91.69 130 LEU B C 1
ATOM 2364 O O . LEU B 1 130 ? 12.695 -1.398 -7.773 1 91.69 130 LEU B O 1
ATOM 2368 N N . GLU B 1 131 ? 13.516 -2.049 -9.664 1 92.19 131 GLU B N 1
ATOM 2369 C CA . GLU B 1 131 ? 12.359 -1.568 -10.414 1 92.19 131 GLU B CA 1
ATOM 2370 C C . GLU B 1 131 ? 11.094 -2.32 -10.023 1 92.19 131 GLU B C 1
ATOM 2372 O O . GLU B 1 131 ? 10.031 -1.716 -9.883 1 92.19 131 GLU B O 1
ATOM 2377 N N . LEU B 1 132 ? 11.211 -3.551 -9.852 1 92.25 132 LEU B N 1
ATOM 2378 C CA . LEU B 1 132 ? 10.07 -4.375 -9.469 1 92.25 132 LEU B CA 1
ATOM 2379 C C . LEU B 1 132 ? 9.562 -3.99 -8.086 1 92.25 132 LEU B C 1
ATOM 2381 O O . LEU B 1 132 ? 8.352 -3.863 -7.875 1 92.25 132 LEU B O 1
ATOM 2385 N N . THR B 1 133 ? 10.484 -3.824 -7.242 1 92.38 133 THR B N 1
ATOM 2386 C CA . THR B 1 133 ? 10.109 -3.424 -5.891 1 92.38 133 THR B CA 1
ATOM 2387 C C . THR B 1 133 ? 9.414 -2.068 -5.898 1 92.38 133 THR B C 1
ATOM 2389 O O . THR B 1 133 ? 8.383 -1.888 -5.242 1 92.38 133 THR B O 1
ATOM 2392 N N . ARG B 1 134 ? 9.953 -1.171 -6.672 1 91.62 134 ARG B N 1
ATOM 2393 C CA . ARG B 1 134 ? 9.359 0.156 -6.789 1 91.62 134 ARG B CA 1
ATOM 2394 C C . ARG B 1 134 ? 7.938 0.073 -7.336 1 91.62 134 ARG B C 1
ATOM 2396 O O . ARG B 1 134 ? 7.039 0.763 -6.848 1 91.62 134 ARG B O 1
ATOM 2403 N N . GLU B 1 135 ? 7.766 -0.722 -8.258 1 90.88 135 GLU B N 1
ATOM 2404 C CA . GLU B 1 135 ? 6.449 -0.91 -8.859 1 90.88 135 GLU B CA 1
ATOM 2405 C C . GLU B 1 135 ? 5.453 -1.459 -7.844 1 90.88 135 GLU B C 1
ATOM 2407 O O . GLU B 1 135 ? 4.297 -1.03 -7.809 1 90.88 135 GLU B O 1
ATOM 2412 N N . MET B 1 136 ? 5.895 -2.355 -7.09 1 91.31 136 MET B N 1
ATOM 2413 C CA . MET B 1 136 ? 5.016 -2.984 -6.105 1 91.31 136 MET B CA 1
ATOM 2414 C C . MET B 1 136 ? 4.621 -1.99 -5.02 1 91.31 136 MET B C 1
ATOM 2416 O O . MET B 1 136 ? 3.463 -1.951 -4.602 1 91.31 136 MET B O 1
ATOM 2420 N N . ILE B 1 137 ? 5.59 -1.239 -4.602 1 90.81 137 ILE B N 1
ATOM 2421 C CA . ILE B 1 137 ? 5.301 -0.204 -3.613 1 90.81 137 ILE B CA 1
ATOM 2422 C C . ILE B 1 137 ? 4.305 0.796 -4.191 1 90.81 137 ILE B C 1
ATOM 2424 O O . ILE B 1 137 ? 3.299 1.121 -3.553 1 90.81 137 ILE B O 1
ATOM 2428 N N . GLY B 1 138 ? 4.664 1.234 -5.336 1 91.06 138 GLY B N 1
ATOM 2429 C CA . GLY B 1 138 ? 3.773 2.17 -6.004 1 91.06 138 GLY B CA 1
ATOM 2430 C C . GLY B 1 138 ? 2.357 1.646 -6.156 1 91.06 138 GLY B C 1
ATOM 2431 O O . GLY B 1 138 ? 1.392 2.377 -5.93 1 91.06 138 GLY B O 1
ATOM 2432 N N . GLN B 1 139 ? 2.209 0.448 -6.516 1 91.62 139 GLN B N 1
ATOM 2433 C CA . GLN B 1 139 ? 0.901 -0.18 -6.66 1 91.62 139 GLN B CA 1
ATOM 2434 C C . GLN B 1 139 ? 0.148 -0.194 -5.332 1 91.62 139 GLN B C 1
ATOM 2436 O O . GLN B 1 139 ? -1.055 0.074 -5.293 1 91.62 139 GLN B O 1
ATOM 2441 N N . SER B 1 140 ? 0.835 -0.523 -4.312 1 91 140 SER B N 1
ATOM 2442 C CA . SER B 1 140 ? 0.206 -0.594 -2.998 1 91 140 SER B CA 1
ATOM 2443 C C . SER B 1 140 ? -0.291 0.776 -2.549 1 91 140 SER B C 1
ATOM 2445 O O . SER B 1 140 ? -1.377 0.891 -1.977 1 91 140 SER B O 1
ATOM 2447 N N . LEU B 1 141 ? 0.536 1.705 -2.814 1 91.5 141 LEU B N 1
ATOM 2448 C CA . LEU B 1 141 ? 0.15 3.064 -2.451 1 91.5 141 LEU B CA 1
ATOM 2449 C C . LEU B 1 141 ? -1.044 3.529 -3.279 1 91.5 141 LEU B C 1
ATOM 2451 O O . LEU B 1 141 ? -1.958 4.168 -2.752 1 91.5 141 LEU B O 1
ATOM 2455 N N . LYS B 1 142 ? -1.006 3.242 -4.539 1 90.12 142 LYS B N 1
ATOM 2456 C CA . LYS B 1 142 ? -2.125 3.6 -5.406 1 90.12 142 LYS B CA 1
ATOM 2457 C C . LYS B 1 142 ? -3.414 2.928 -4.945 1 90.12 142 LYS B C 1
ATOM 2459 O O . LYS B 1 142 ? -4.48 3.549 -4.945 1 90.12 142 LYS B O 1
ATOM 2464 N N . ARG B 1 143 ? -3.348 1.715 -4.605 1 90.56 143 ARG B N 1
ATOM 2465 C CA . ARG B 1 143 ? -4.512 0.995 -4.102 1 90.56 143 ARG B CA 1
ATOM 2466 C C . ARG B 1 143 ? -5.062 1.652 -2.842 1 90.56 143 ARG B C 1
ATOM 2468 O O . ARG B 1 143 ? -6.277 1.815 -2.697 1 90.56 143 ARG B O 1
ATOM 2475 N N . SER B 1 144 ? -4.188 1.969 -1.946 1 90.62 144 SER B N 1
ATOM 2476 C CA . SER B 1 144 ? -4.605 2.629 -0.713 1 90.62 144 SER B CA 1
ATOM 2477 C C . SER B 1 144 ? -5.336 3.936 -1.006 1 90.62 144 SER B C 1
ATOM 2479 O O . SER B 1 144 ? -6.348 4.242 -0.375 1 90.62 144 SER B O 1
ATOM 2481 N N . LEU B 1 145 ? -4.863 4.648 -1.987 1 89.56 145 LEU B N 1
ATOM 2482 C CA . LEU B 1 145 ? -5.488 5.914 -2.363 1 89.56 145 LEU B CA 1
ATOM 2483 C C . LEU B 1 145 ? -6.887 5.684 -2.926 1 89.56 145 LEU B C 1
ATOM 2485 O O . LEU B 1 145 ? -7.824 6.41 -2.59 1 89.56 145 LEU B O 1
ATOM 2489 N N . ASN B 1 146 ? -6.961 4.711 -3.771 1 91.44 146 ASN B N 1
ATOM 2490 C CA . ASN B 1 146 ? -8.266 4.383 -4.34 1 91.44 146 ASN B CA 1
ATOM 2491 C C . ASN B 1 146 ? -9.258 3.971 -3.262 1 91.44 146 ASN B C 1
ATOM 2493 O O . ASN B 1 146 ? -10.422 4.375 -3.297 1 91.44 146 ASN B O 1
ATOM 2497 N N . LEU B 1 147 ? -8.742 3.201 -2.344 1 92.06 147 LEU B N 1
ATOM 2498 C CA . LEU B 1 147 ? -9.602 2.73 -1.264 1 92.06 147 LEU B CA 1
ATOM 2499 C C . LEU B 1 147 ? -10.039 3.889 -0.371 1 92.06 147 LEU B C 1
ATOM 2501 O O . LEU B 1 147 ? -11.172 3.912 0.117 1 92.06 147 LEU B O 1
ATOM 2505 N N . GLU B 1 148 ? -9.148 4.742 -0.137 1 90.31 148 GLU B N 1
ATOM 2506 C CA . GLU B 1 148 ? -9.484 5.922 0.651 1 90.31 148 GLU B CA 1
ATOM 2507 C C . GLU B 1 148 ? -10.602 6.727 -0.012 1 90.31 148 GLU B C 1
ATOM 2509 O O . GLU B 1 148 ? -11.523 7.184 0.66 1 90.31 148 GLU B O 1
ATOM 2514 N N . THR B 1 149 ? -10.461 6.941 -1.312 1 91.94 149 THR B N 1
ATOM 2515 C CA . THR B 1 149 ? -11.477 7.66 -2.072 1 91.94 149 THR B CA 1
ATOM 2516 C C . THR B 1 149 ? -12.82 6.941 -1.991 1 91.94 149 THR B C 1
ATOM 2518 O O . THR B 1 149 ? -13.852 7.574 -1.763 1 91.94 149 THR B O 1
ATOM 2521 N N . GLU B 1 150 ? -12.758 5.695 -2.221 1 93 150 GLU B N 1
ATOM 2522 C CA . GLU B 1 150 ? -13.969 4.887 -2.137 1 93 150 GLU B CA 1
ATOM 2523 C C . GLU B 1 150 ? -14.602 4.977 -0.749 1 93 150 GLU B C 1
ATOM 2525 O O . GLU B 1 150 ? -15.82 5.078 -0.623 1 93 150 GLU B O 1
ATOM 2530 N N . ASN B 1 151 ? -13.789 4.898 0.211 1 92.81 151 ASN B N 1
ATOM 2531 C CA . ASN B 1 151 ? -14.273 5.008 1.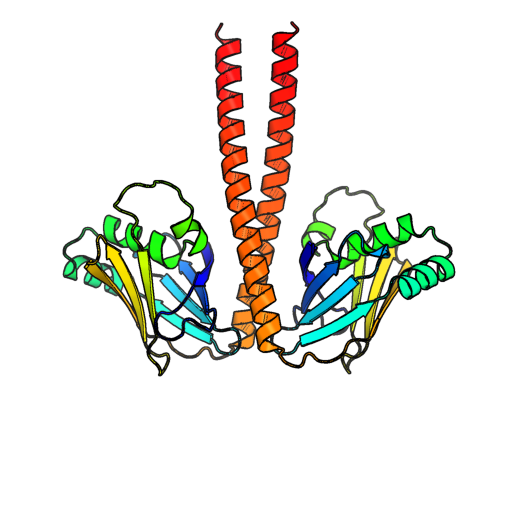584 1 92.81 151 ASN B CA 1
ATOM 2532 C C . ASN B 1 151 ? -14.945 6.355 1.833 1 92.81 151 ASN B C 1
ATOM 2534 O O . ASN B 1 151 ? -15.992 6.422 2.488 1 92.81 151 ASN B O 1
ATOM 2538 N N . SER B 1 152 ? -14.352 7.355 1.345 1 91.94 152 SER B N 1
ATOM 2539 C CA . SER B 1 152 ? -14.922 8.695 1.485 1 91.94 152 SER B CA 1
ATOM 2540 C C . SER B 1 152 ? -16.297 8.781 0.824 1 91.94 152 SER B C 1
ATOM 2542 O O . SER B 1 152 ? -17.234 9.344 1.394 1 91.94 152 SER B O 1
ATOM 2544 N N . GLN B 1 153 ? -16.375 8.281 -0.301 1 93.88 153 GLN B N 1
ATOM 2545 C CA . GLN B 1 153 ? -17.641 8.273 -1.037 1 93.88 153 GLN B CA 1
ATOM 2546 C C . GLN B 1 153 ? -18.703 7.492 -0.287 1 93.88 153 GLN B C 1
ATOM 2548 O O . GLN B 1 153 ? -19.859 7.938 -0.185 1 93.88 153 GLN B O 1
ATOM 2553 N N . LEU B 1 154 ? -18.281 6.359 0.194 1 93.5 154 LEU B N 1
ATOM 2554 C CA . LEU B 1 154 ? -19.219 5.516 0.931 1 93.5 154 LEU B CA 1
ATOM 2555 C C . LEU B 1 154 ? -19.688 6.203 2.213 1 93.5 154 LEU B C 1
ATOM 2557 O O . LEU B 1 154 ? -20.844 6.098 2.598 1 93.5 154 LEU B O 1
ATOM 2561 N N . LEU B 1 155 ? -18.859 6.871 2.824 1 93.31 155 LEU B N 1
ATOM 2562 C CA . LEU B 1 155 ? -19.188 7.605 4.039 1 93.31 155 LEU B CA 1
ATOM 2563 C C . LEU B 1 155 ? -20.203 8.711 3.742 1 93.31 155 LEU B C 1
ATOM 2565 O O . LEU B 1 155 ? -21.141 8.93 4.512 1 93.31 155 LEU B O 1
ATOM 2569 N N . GLU B 1 156 ? -19.953 9.352 2.686 1 92.94 156 GLU B N 1
ATOM 2570 C CA . GLU B 1 156 ? -20.875 10.406 2.279 1 92.94 156 GLU B CA 1
ATOM 2571 C C . GLU B 1 156 ? -22.25 9.828 1.969 1 92.94 156 GLU B C 1
ATOM 2573 O O . GLU B 1 156 ? -23.281 10.406 2.357 1 92.94 156 GLU B O 1
ATOM 2578 N N . GLU B 1 157 ? -22.234 8.828 1.238 1 92.12 157 GLU B N 1
ATOM 2579 C CA . GLU B 1 157 ? -23.5 8.156 0.923 1 92.12 157 GLU B CA 1
ATOM 2580 C C . GLU B 1 157 ? -24.203 7.70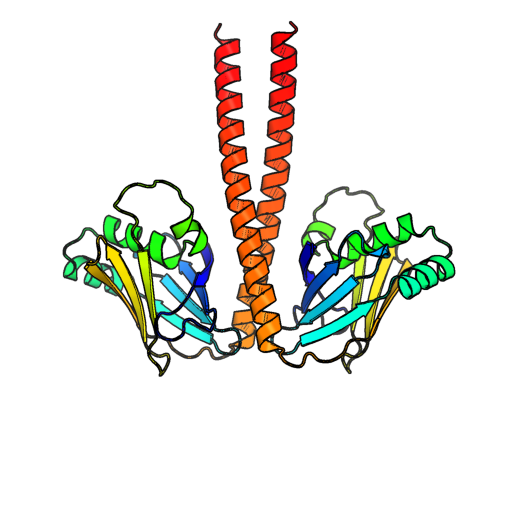3 2.191 1 92.12 157 GLU B C 1
ATOM 2582 O O . GLU B 1 157 ? -25.422 7.844 2.305 1 92.12 157 GLU B O 1
ATOM 2587 N N . ASN B 1 158 ? -23.484 7.156 3.051 1 91.31 158 ASN B N 1
ATOM 2588 C CA . ASN B 1 158 ? -24.047 6.734 4.328 1 91.31 158 ASN B CA 1
ATOM 2589 C C . ASN B 1 158 ? -24.672 7.91 5.082 1 91.31 158 ASN B C 1
ATOM 2591 O O . ASN B 1 158 ? -25.766 7.781 5.652 1 91.31 158 ASN B O 1
ATOM 2595 N N . ARG B 1 159 ? -23.969 8.961 5.078 1 90.69 159 ARG B N 1
ATOM 2596 C CA . ARG B 1 159 ? -24.484 10.164 5.734 1 90.69 159 ARG B CA 1
ATOM 2597 C C . ARG B 1 159 ? -25.766 10.633 5.078 1 90.69 159 ARG B C 1
ATOM 2599 O O . ARG B 1 159 ? -26.719 11.008 5.77 1 90.69 159 ARG B O 1
ATOM 2606 N N . ARG B 1 160 ? -25.766 10.594 3.83 1 92.06 160 ARG B N 1
ATOM 2607 C CA . ARG B 1 160 ? -26.953 10.992 3.08 1 92.06 160 ARG B CA 1
ATOM 2608 C C . ARG B 1 160 ? -28.141 10.094 3.404 1 92.06 160 ARG B C 1
ATOM 2610 O O . ARG B 1 160 ? -29.234 10.578 3.646 1 92.06 160 ARG B O 1
ATOM 2617 N N . LEU B 1 161 ? -27.859 8.883 3.463 1 90.19 161 LEU B N 1
ATOM 2618 C CA . LEU B 1 161 ? -28.906 7.91 3.742 1 90.19 161 LEU B CA 1
ATOM 2619 C C . LEU B 1 161 ? -29.438 8.078 5.156 1 90.19 161 LEU B C 1
ATOM 2621 O O . LEU B 1 161 ? -30.656 7.98 5.383 1 90.19 161 LEU B O 1
ATOM 2625 N N . LYS B 1 162 ? -28.641 8.359 5.988 1 90.5 162 LYS B N 1
ATOM 2626 C CA . LYS B 1 162 ? -29.047 8.57 7.371 1 90.5 162 LYS B CA 1
ATOM 2627 C C . LYS B 1 162 ? -29.906 9.828 7.504 1 90.5 162 LYS B C 1
ATOM 2629 O O . LYS B 1 162 ? -30.891 9.844 8.242 1 90.5 162 LYS B O 1
ATOM 2634 N N . GLN B 1 163 ? -29.547 10.805 6.793 1 90.19 163 GLN B N 1
ATOM 2635 C CA . GLN B 1 163 ? -30.312 12.047 6.809 1 90.19 163 GLN B CA 1
ATOM 2636 C C . GLN B 1 163 ? -31.703 11.844 6.188 1 90.19 163 GLN B C 1
ATOM 2638 O O . GLN B 1 163 ? -32.688 12.344 6.699 1 90.19 163 GLN B O 1
ATOM 2643 N N . ASP B 1 164 ? -31.641 11.164 5.184 1 85.75 164 ASP B N 1
ATOM 2644 C CA . ASP B 1 164 ? -32.906 10.859 4.523 1 85.75 164 ASP B CA 1
ATOM 2645 C C . ASP B 1 164 ? -33.812 10.055 5.441 1 85.75 164 ASP B C 1
ATOM 2647 O O . ASP B 1 164 ? -35.031 10.281 5.473 1 85.75 164 ASP B O 1
ATOM 2651 N N . HIS B 1 165 ? -33.312 9.188 6.086 1 84.38 165 HIS B N 1
ATOM 2652 C CA . HIS B 1 165 ? -34.094 8.383 7.031 1 84.38 165 HIS B CA 1
ATOM 2653 C C . HIS B 1 165 ? -34.656 9.25 8.141 1 84.38 165 HIS B C 1
ATOM 2655 O O . HIS B 1 165 ? -35.812 9.07 8.523 1 84.38 165 HIS B O 1
ATOM 2661 N N . GLN B 1 166 ? -33.844 10.07 8.609 1 83.94 166 GLN B N 1
ATOM 2662 C CA . GLN B 1 166 ? -34.344 10.961 9.664 1 83.94 166 GLN B CA 1
ATOM 2663 C C . GLN B 1 166 ? -35.469 11.852 9.156 1 83.94 166 GLN B C 1
ATOM 2665 O O . GLN B 1 166 ? -36.438 12.133 9.883 1 83.94 166 GLN B O 1
ATOM 2670 N N . ARG B 1 167 ? -35.344 12.234 7.984 1 86.19 167 ARG B N 1
ATOM 2671 C CA . ARG B 1 167 ? -36.375 13.07 7.379 1 86.19 167 ARG B CA 1
ATOM 2672 C C . ARG B 1 167 ? -37.688 12.305 7.227 1 86.19 167 ARG B C 1
ATOM 2674 O O . ARG B 1 167 ? -38.781 12.852 7.453 1 86.19 167 ARG B O 1
ATOM 2681 N N . ILE B 1 168 ? -37.594 11.094 6.836 1 80.25 168 ILE B N 1
ATOM 2682 C CA . ILE B 1 168 ? -38.75 10.266 6.621 1 80.25 168 ILE B CA 1
ATOM 2683 C C . ILE B 1 168 ? -39.438 9.984 7.957 1 80.25 168 ILE B C 1
ATOM 2685 O O . ILE B 1 168 ? -40.688 9.961 8.039 1 80.25 168 ILE B O 1
ATOM 2689 N N . LEU B 1 169 ? -38.688 9.844 8.914 1 77.62 169 LEU B N 1
ATOM 2690 C CA . LEU B 1 169 ? -39.25 9.523 10.227 1 77.62 169 LEU B CA 1
ATOM 2691 C C . LEU B 1 169 ? -39.875 10.75 10.867 1 77.62 169 LEU B C 1
ATOM 2693 O O . LEU B 1 169 ? -40.781 10.617 11.695 1 77.62 169 LEU B O 1
ATOM 2697 N N . ARG B 1 170 ? -39.469 11.953 10.602 1 79.94 170 ARG B N 1
ATOM 2698 C CA . ARG B 1 170 ? -40.031 13.172 11.172 1 79.94 170 ARG B CA 1
ATOM 2699 C C . ARG B 1 170 ? -41.281 13.594 10.414 1 79.94 170 ARG B C 1
ATOM 2701 O O . ARG B 1 170 ? -42.094 14.375 10.922 1 79.94 170 ARG B O 1
ATOM 2708 N N . GLU B 1 171 ? -41.406 13.07 9.242 1 66.31 171 GLU B N 1
ATOM 2709 C CA . GLU B 1 171 ? -42.688 13.312 8.57 1 66.31 171 GLU B CA 1
ATOM 2710 C C . GLU B 1 171 ? -43.719 12.242 8.93 1 66.31 171 GLU B C 1
ATOM 2712 O O . GLU B 1 171 ? -44.906 12.539 9.094 1 66.31 171 GLU B O 1
#

Organism: Amphiprion ocellaris (NCBI:txid80972)

Sequence (342 aa):
MNGTVCQITLTTDPGTPYYLRVDWAADLGAGFTLALTDGSSAWIGEVSEDEVTREATDMGVTRERYVGDLLEALTKSEERRRGGGRRGDDEEVYAFHLTPDHCRFSYQKICKDISVHLGSVELQPSPNPLELTREMIGQSLKRSLNLETENSQLLEENRRLKQDHQRILREMNGTVCQITLTTDPGTPYYLRVDWAADLGAGFTLALTDGSSAWIGEVSEDEVTREATDMGVTRERYVGDLLEALTKSEERRRGGGRRGDDEEVYAFHLTPDHCRFSYQKICKDISVHLGSVELQPSPNPLELTREMIGQSLKRSLNLETENSQLLEENRRLKQDHQRILRE

InterPro domains:
  IPR009089 XRCC4, N-terminal domain superfamily [SSF50809] (3-125)
  IPR010585 DNA repair protein XRCC4 [PTHR28559] (1-170)
  IPR014751 DNA repair protein XRCC4-like, C-terminal [G3DSA:1.20.5.370] (129-171)
  IPR038051 XRCC4-like, N-terminal domain superfamily [G3DSA:2.170.210.10] (1-126)
  IPR053961 XRCC4, N-terminal domain [PF06632] (17-124)

Nearest PDB structures (foldseek):
  1fu1-assembly1_B  TM=9.135E-01  e=1.532E-16  Homo sapiens
  4xa4-assembly1_B  TM=9.011E-01  e=8.737E-16  Homo sapiens
  5cj0-assembly1_B  TM=8.765E-01  e=5.280E-15  Homo sapiens
  5cj0-assembly1_A  TM=8.429E-01  e=2.483E-15  Homo sapiens
  5wlz-assembly1_C  TM=8.507E-01  e=1.928E-13  Homo sapiens